Protein AF-A0A965CHT9-F1 (afdb_monomer_lite)

Secondary structure (DSSP, 8-state):
----EEEEEETTEEEEEE--STT--SHHHHHHHHS-EEES-HHHH-SS-SEEEE-PPPS-S-TTS---HHHHHHHHHHHHHHS----SEEEESS--HHHHHHHHT-TT--EEEEE-TT----GGGGG-TT--EEEEEEE-S----GGGGG-TT--EEEEEESS---GGGGTT-TT-SEEEEEE---TT--------S--TTTTT-TT-

Foldseek 3Di:
DDFQWDWDDDPNDTDTDRPDDDPDPDPVLVVVQADEWEDQACVRTPPQHQHYEDDQDDPDPDPPPRDDPVNSQVRLLVDLQPDAGNHQAYAYAAYACSNLLSVLSHLNHQEYHHAQCHYAEPLSNLPSQRHQYYAYAANEDAHQPQSVLNRLRHAYYHYEYCDDYDCPNVLSNLNYLYYHYHYDPDPPDDDDPDPDPDCVSCVSNPND

Sequence (208 aa):
MVGSKMYTELEGSYYQIDILGAGFIPQIRRLLKNSVRRVVEFEKDYLGQSKVELRQAHIGAKSSQVKTKAEAIANWTKWLENNPSKITDLDVAVADQNLIEAISKQPQIERLTIEARKISDLSPLRNMPNLSYLQLEEVGVDLDFSPLAKMKNLKVLHVHSRKTLRFETMSGLKQLDGLWIGSGIDPGFVGHTIKVENLNFLLPLKQL

Structure (mmCIF, N/CA/C/O backbone):
data_AF-A0A965CHT9-F1
#
_entry.id   AF-A0A965CHT9-F1
#
loop_
_atom_site.group_PDB
_atom_site.id
_atom_site.type_symbol
_atom_site.label_atom_id
_atom_site.label_alt_id
_atom_site.label_comp_id
_atom_site.label_asym_id
_atom_site.label_entity_id
_atom_site.label_seq_id
_atom_site.pdbx_PDB_ins_code
_atom_site.Cartn_x
_atom_site.Cartn_y
_atom_site.Cartn_z
_atom_site.occupancy
_atom_site.B_iso_or_equiv
_atom_site.auth_seq_id
_atom_site.auth_comp_id
_atom_site.auth_asym_id
_atom_site.auth_atom_id
_atom_site.pdbx_PDB_model_num
ATOM 1 N N . MET A 1 1 ? -21.938 19.483 28.137 1.00 33.97 1 MET A N 1
ATOM 2 C CA . MET A 1 1 ? -22.013 18.427 27.104 1.00 33.97 1 MET A CA 1
ATOM 3 C C . MET A 1 1 ? -21.289 18.935 25.873 1.00 33.97 1 MET A C 1
ATOM 5 O O . MET A 1 1 ? -21.758 19.879 25.256 1.00 33.97 1 MET A O 1
ATOM 9 N N . VAL A 1 2 ? -20.103 18.402 25.587 1.00 33.44 2 VAL A N 1
ATOM 10 C CA . VAL A 1 2 ? -19.319 18.805 24.413 1.00 33.44 2 VAL A CA 1
ATOM 11 C C . VAL A 1 2 ? -19.840 17.991 23.232 1.00 33.44 2 VAL A C 1
ATOM 13 O O . VAL A 1 2 ? -19.590 16.793 23.153 1.00 33.44 2 VAL A O 1
ATOM 16 N N . GLY A 1 3 ? -20.644 18.620 22.373 1.00 35.44 3 GLY A N 1
ATOM 17 C CA . GLY A 1 3 ? -21.135 17.999 21.145 1.00 35.44 3 GLY A CA 1
ATOM 18 C C . GLY A 1 3 ? -19.971 17.719 20.196 1.00 35.44 3 GLY A C 1
ATOM 19 O O . GLY A 1 3 ? -19.198 18.621 19.869 1.00 35.44 3 GLY A O 1
ATOM 20 N N . SER A 1 4 ? -19.816 16.464 19.785 1.00 34.12 4 SER A N 1
ATOM 21 C CA . SER A 1 4 ? -18.838 16.067 18.775 1.00 34.12 4 SER A CA 1
ATOM 22 C C . SER A 1 4 ? -19.267 16.640 17.422 1.00 34.12 4 SER A C 1
ATOM 24 O O . SER A 1 4 ? -20.324 16.284 16.906 1.00 34.12 4 SER A O 1
ATOM 26 N N . LYS A 1 5 ? -18.462 17.540 16.853 1.00 39.00 5 LYS A N 1
ATOM 27 C CA . LYS A 1 5 ? -18.685 18.090 15.509 1.00 39.00 5 LYS A CA 1
ATOM 28 C C . LYS A 1 5 ? -18.218 17.077 14.464 1.00 39.00 5 LYS A C 1
ATOM 30 O O . LYS A 1 5 ? -17.114 16.551 14.589 1.00 39.00 5 LYS A O 1
ATOM 35 N N . MET A 1 6 ? -19.029 16.818 13.439 1.00 42.16 6 MET A N 1
ATOM 36 C CA . MET A 1 6 ? -18.621 16.016 12.283 1.00 42.16 6 MET A CA 1
ATOM 37 C C . MET A 1 6 ? -18.792 16.799 10.986 1.00 42.16 6 MET A C 1
ATOM 39 O O . MET A 1 6 ? -19.753 17.549 10.817 1.00 42.16 6 MET A O 1
ATOM 43 N N . TYR A 1 7 ? -17.852 16.576 10.070 1.00 39.84 7 TYR A N 1
ATOM 44 C CA . TYR A 1 7 ? -17.875 17.103 8.713 1.00 39.84 7 TYR A CA 1
ATOM 45 C C . TYR A 1 7 ? -18.076 15.939 7.741 1.00 39.84 7 TYR A C 1
ATOM 47 O O . TYR A 1 7 ? -17.437 14.893 7.884 1.00 39.84 7 TYR A O 1
ATOM 55 N N . THR A 1 8 ? -18.966 16.108 6.767 1.00 41.00 8 THR A N 1
ATOM 56 C CA . THR A 1 8 ? -19.150 15.169 5.651 1.00 41.00 8 THR A CA 1
ATOM 57 C C . THR A 1 8 ? -18.976 15.913 4.332 1.00 41.00 8 THR A C 1
ATOM 59 O O . THR A 1 8 ? -19.331 17.088 4.241 1.00 41.00 8 THR A O 1
ATOM 62 N N . GLU A 1 9 ? -18.380 15.242 3.347 1.00 35.34 9 GLU A N 1
ATOM 63 C CA . GLU A 1 9 ? -18.169 15.769 2.001 1.00 35.34 9 GLU A CA 1
ATOM 64 C C . GLU A 1 9 ? -19.301 15.284 1.088 1.00 35.34 9 GLU A C 1
ATOM 66 O O . GLU A 1 9 ? -19.498 14.082 0.906 1.00 35.34 9 GLU A O 1
ATOM 71 N N . LEU A 1 10 ? -20.055 16.234 0.541 1.00 32.91 10 LEU A N 1
ATOM 72 C CA . LEU A 1 10 ? -21.060 16.037 -0.503 1.00 32.91 10 LEU A CA 1
ATOM 73 C C . LEU A 1 10 ? -20.697 17.006 -1.629 1.00 32.91 10 LEU A C 1
ATOM 75 O O . LEU A 1 10 ? -20.544 18.198 -1.378 1.00 32.91 10 LEU A O 1
ATOM 79 N N . GLU A 1 11 ? -20.489 16.489 -2.843 1.00 34.31 11 GLU A N 1
ATOM 80 C CA . GLU A 1 11 ? -20.171 17.298 -4.036 1.00 34.31 11 GLU A CA 1
ATOM 81 C C . GLU A 1 11 ? -18.979 18.264 -3.848 1.00 34.31 11 GLU A C 1
ATOM 83 O O . GLU A 1 11 ? -19.001 19.410 -4.288 1.00 34.31 11 GLU A O 1
ATOM 88 N N . GLY A 1 12 ? -17.926 17.821 -3.150 1.00 35.88 12 GLY A N 1
ATOM 89 C CA . GLY A 1 12 ? -16.728 18.638 -2.910 1.00 35.88 12 GLY A CA 1
ATOM 90 C C . GLY A 1 12 ? -16.902 19.755 -1.870 1.00 35.88 12 GLY A C 1
ATOM 91 O O . GLY A 1 12 ? -16.001 20.576 -1.701 1.00 35.88 12 GLY A O 1
ATOM 92 N N . SER A 1 13 ? -18.032 19.791 -1.153 1.00 29.81 13 SER A N 1
ATOM 93 C CA . SER A 1 13 ? -18.315 20.757 -0.083 1.00 29.81 13 SER A CA 1
ATOM 94 C C . SER A 1 13 ? -18.401 20.076 1.288 1.00 29.81 13 SER A C 1
ATOM 96 O O . SER A 1 13 ? -19.016 19.019 1.438 1.00 29.81 13 SER A O 1
ATOM 98 N N . TYR A 1 14 ? -17.787 20.692 2.307 1.00 37.50 14 TYR A N 1
ATOM 99 C CA . TYR A 1 14 ? -17.847 20.231 3.699 1.00 37.50 14 TYR A CA 1
ATOM 100 C C . TYR A 1 14 ? -19.088 20.798 4.389 1.00 37.50 14 TYR A C 1
ATOM 102 O O . TYR A 1 14 ? -19.174 22.003 4.623 1.00 37.50 14 TYR A O 1
ATOM 110 N N . TYR A 1 15 ? -20.021 19.932 4.778 1.00 34.47 15 TYR A N 1
ATOM 111 C CA . TYR A 1 15 ? -21.195 20.333 5.554 1.00 34.47 15 TYR A CA 1
ATOM 112 C C . TYR A 1 15 ? -20.960 20.096 7.049 1.00 34.47 15 TYR A C 1
ATOM 114 O O . TYR A 1 15 ? -20.563 18.999 7.458 1.00 34.47 15 TYR A O 1
ATOM 122 N N . GLN A 1 16 ? -21.212 21.124 7.869 1.00 38.31 16 GLN A N 1
ATOM 123 C CA . GLN A 1 16 ? -21.273 21.005 9.328 1.00 38.31 16 GLN A CA 1
ATOM 124 C C . GLN A 1 16 ? -22.612 20.369 9.700 1.00 38.31 16 GLN A C 1
ATOM 126 O O . GLN A 1 16 ? -23.664 20.965 9.478 1.00 38.31 16 GLN A O 1
ATOM 131 N N . ILE A 1 17 ? -22.577 19.170 10.280 1.00 43.25 17 ILE A N 1
ATOM 132 C CA . ILE A 1 17 ? -23.772 18.548 10.852 1.00 43.25 17 ILE A CA 1
ATOM 133 C C . ILE A 1 17 ? -23.615 18.560 12.369 1.00 43.25 17 ILE A C 1
ATOM 135 O O . ILE A 1 17 ? -22.816 17.807 12.931 1.00 43.25 17 ILE A O 1
ATOM 139 N N . ASP A 1 18 ? -24.388 19.418 13.033 1.00 39.28 18 ASP A N 1
ATOM 140 C CA . ASP A 1 18 ? -24.552 19.361 14.481 1.00 39.28 18 ASP A CA 1
ATOM 141 C C . ASP A 1 18 ? -25.494 18.198 14.807 1.00 39.28 18 ASP A C 1
ATOM 143 O O . ASP A 1 18 ? -26.697 18.245 14.544 1.00 39.28 18 ASP A O 1
ATOM 147 N N . ILE A 1 19 ? -24.944 17.115 15.361 1.00 47.75 19 ILE A N 1
ATOM 148 C CA . ILE A 1 19 ? -25.749 15.972 15.799 1.00 47.75 19 ILE A CA 1
ATOM 149 C C . ILE A 1 19 ? -26.404 16.341 17.132 1.00 47.75 19 ILE A C 1
ATOM 151 O O . ILE A 1 19 ? -25.902 16.033 18.213 1.00 47.75 19 ILE A O 1
ATOM 155 N N . LEU A 1 20 ? -27.547 17.017 17.051 1.00 36.94 20 LEU A N 1
ATOM 156 C CA . LEU A 1 20 ? -28.485 17.134 18.158 1.00 36.94 20 LEU A CA 1
ATOM 157 C C . LEU A 1 20 ? -29.402 15.902 18.145 1.00 36.94 20 LEU A C 1
ATOM 159 O O . LEU A 1 20 ? -30.356 15.828 17.378 1.00 36.94 20 LEU A O 1
ATOM 163 N N . GLY A 1 21 ? -29.118 14.929 19.015 1.00 38.00 21 GLY A N 1
ATOM 164 C CA . GLY A 1 21 ? -30.093 13.910 19.418 1.00 38.00 21 GLY A CA 1
ATOM 165 C C . GLY A 1 21 ? -29.905 12.500 18.842 1.00 38.00 21 GLY A C 1
ATOM 166 O O . GLY A 1 21 ? -29.500 12.284 17.702 1.00 38.00 21 GLY A O 1
ATOM 167 N N . ALA A 1 22 ? -30.236 11.513 19.675 1.00 37.09 22 ALA A N 1
ATOM 168 C CA . ALA A 1 22 ? -30.030 10.074 19.500 1.00 37.09 22 ALA A CA 1
ATOM 169 C C . ALA A 1 22 ? -30.960 9.389 18.461 1.00 37.09 22 ALA A C 1
ATOM 171 O O . ALA A 1 22 ? -31.380 8.253 18.664 1.00 37.09 22 ALA A O 1
ATOM 172 N N . GLY A 1 23 ? -31.296 10.058 17.351 1.00 44.44 23 GLY A N 1
ATOM 173 C CA . GLY A 1 23 ? -32.388 9.637 16.457 1.00 44.44 23 GLY A CA 1
ATOM 174 C C . GLY A 1 23 ? -32.016 8.974 15.123 1.00 44.44 23 GLY A C 1
ATOM 175 O O . GLY A 1 23 ? -32.869 8.330 14.525 1.00 44.44 23 GLY A O 1
ATOM 176 N N . PHE A 1 24 ? -30.775 9.071 14.634 1.00 52.09 24 PHE A N 1
ATOM 177 C CA . PHE A 1 24 ? -30.412 8.590 13.284 1.00 52.09 24 PHE A CA 1
ATOM 178 C C . PHE A 1 24 ? -29.210 7.637 13.302 1.00 52.09 24 PHE A C 1
ATOM 180 O O . PHE A 1 24 ? -28.092 8.007 12.950 1.00 52.09 24 PHE A O 1
ATOM 187 N N . ILE A 1 25 ? -29.398 6.399 13.770 1.00 60.00 25 ILE A N 1
ATOM 188 C CA . ILE A 1 25 ? -28.254 5.613 14.273 1.00 60.00 25 ILE A CA 1
ATOM 189 C C . ILE A 1 25 ? -27.747 4.482 13.342 1.00 60.00 25 ILE A C 1
ATOM 191 O O . ILE A 1 25 ? -26.530 4.327 13.257 1.00 60.00 25 ILE A O 1
ATOM 195 N N . PRO A 1 26 ? -28.551 3.711 12.583 1.00 53.94 26 PRO A N 1
ATOM 196 C CA . PRO A 1 26 ? -27.986 2.606 11.779 1.00 53.94 26 PRO A CA 1
ATOM 197 C C . PRO A 1 26 ? -27.628 2.962 10.327 1.00 53.94 26 PRO A C 1
ATOM 199 O O . PRO A 1 26 ? -26.561 2.587 9.836 1.00 53.94 26 PRO A O 1
ATOM 202 N N . GLN A 1 27 ? -28.507 3.685 9.628 1.00 49.91 27 GLN A N 1
ATOM 203 C CA . GLN A 1 27 ? -28.373 3.927 8.184 1.00 49.91 27 GLN A CA 1
ATOM 204 C C . GLN A 1 27 ? -27.243 4.917 7.874 1.00 49.91 27 GLN A C 1
ATOM 206 O O . GLN A 1 27 ? -26.422 4.642 7.003 1.00 49.91 27 GLN A O 1
ATOM 211 N N . ILE A 1 28 ? -27.119 5.996 8.658 1.00 57.75 28 ILE A N 1
ATOM 212 C CA . ILE A 1 28 ? -26.007 6.955 8.555 1.00 57.75 28 ILE A CA 1
ATOM 213 C C . ILE A 1 28 ? -24.674 6.274 8.890 1.00 57.75 28 ILE A C 1
ATOM 215 O O . ILE A 1 28 ? -23.713 6.419 8.144 1.00 57.75 28 ILE A O 1
ATOM 219 N N . ARG A 1 29 ? -24.614 5.436 9.937 1.00 53.81 29 ARG A N 1
ATOM 220 C CA . ARG A 1 29 ? -23.409 4.637 10.235 1.00 53.81 29 ARG A CA 1
ATOM 221 C C . ARG A 1 29 ? -23.030 3.704 9.085 1.00 53.81 29 ARG A C 1
ATOM 223 O O . ARG A 1 29 ? -21.846 3.505 8.839 1.00 53.81 29 ARG A O 1
ATOM 230 N N . ARG A 1 30 ? -24.011 3.123 8.385 1.00 57.28 30 ARG A N 1
ATOM 231 C CA . ARG A 1 30 ? -23.769 2.281 7.204 1.00 57.28 30 ARG A CA 1
ATOM 232 C C . ARG A 1 30 ? -23.224 3.096 6.029 1.00 57.28 30 ARG A C 1
ATOM 234 O O . ARG A 1 30 ? -22.282 2.644 5.391 1.00 57.28 30 ARG A O 1
ATOM 241 N N . LEU A 1 31 ? -23.773 4.285 5.779 1.00 56.47 31 LEU A N 1
ATOM 242 C CA . 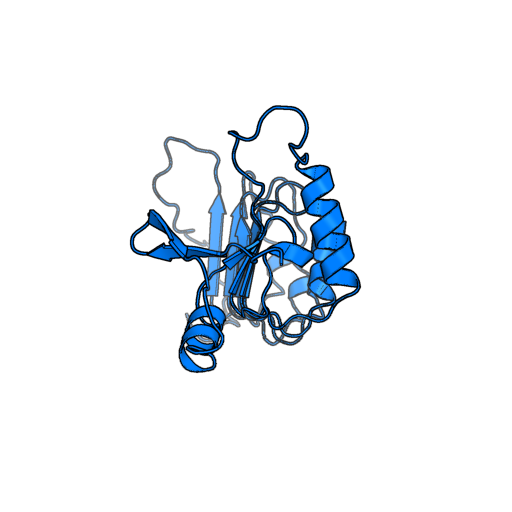LEU A 1 31 ? -23.282 5.195 4.739 1.00 56.47 31 LEU A CA 1
ATOM 243 C C . LEU A 1 31 ? -21.847 5.655 5.034 1.00 56.47 31 LEU A C 1
ATOM 245 O O . LEU A 1 31 ? -20.988 5.570 4.162 1.00 56.47 31 LEU A O 1
ATOM 249 N N . LEU A 1 32 ? -21.559 6.018 6.287 1.00 58.09 32 LEU A N 1
ATOM 250 C CA . LEU A 1 32 ? -20.220 6.421 6.727 1.00 58.09 32 LEU A CA 1
ATOM 251 C C . LEU A 1 32 ? -19.182 5.295 6.618 1.00 58.09 32 LEU A C 1
ATOM 253 O O . LEU A 1 32 ? -18.020 5.573 6.351 1.00 58.09 32 LEU A O 1
ATOM 257 N N . LYS A 1 33 ? -19.567 4.025 6.808 1.00 59.47 33 LYS A N 1
ATOM 258 C CA . LYS A 1 33 ? -18.643 2.884 6.652 1.00 59.47 33 LYS A CA 1
ATOM 259 C C . LYS A 1 33 ? -18.145 2.704 5.219 1.00 59.47 33 LYS A C 1
ATOM 261 O O . LYS A 1 33 ? -17.027 2.229 5.041 1.00 59.47 33 LYS A O 1
ATOM 266 N N . ASN A 1 34 ? -18.972 3.071 4.240 1.00 59.25 34 ASN A N 1
ATOM 267 C CA . ASN A 1 34 ? -18.686 2.888 2.819 1.00 59.25 34 ASN A CA 1
ATOM 268 C C . ASN A 1 34 ? -18.088 4.142 2.160 1.00 59.25 34 ASN A C 1
ATOM 270 O O . ASN A 1 34 ? -17.593 4.053 1.038 1.00 59.25 34 ASN A O 1
ATOM 274 N N . SER A 1 35 ? -18.131 5.299 2.831 1.00 67.69 35 SER A N 1
ATOM 275 C CA . SER A 1 35 ? -17.490 6.526 2.354 1.00 67.69 35 SER A CA 1
ATOM 276 C C . SER A 1 35 ? -15.979 6.483 2.576 1.00 67.69 35 SER A C 1
ATOM 278 O O . SER A 1 35 ? -15.526 6.065 3.644 1.00 67.69 35 SER A O 1
ATOM 280 N N . VAL A 1 36 ? -15.215 6.982 1.603 1.00 74.88 36 VAL A N 1
ATOM 281 C CA . VAL A 1 36 ? -13.789 7.278 1.787 1.00 74.88 36 VAL A CA 1
ATOM 282 C C . VAL A 1 36 ? -13.650 8.346 2.865 1.00 74.88 36 VAL A C 1
ATOM 284 O O . VAL A 1 36 ? -14.349 9.361 2.835 1.00 74.88 36 VAL A O 1
ATOM 287 N N . ARG A 1 37 ? -12.770 8.115 3.842 1.00 80.19 37 ARG A N 1
ATOM 288 C CA . ARG A 1 37 ? -12.511 9.077 4.913 1.00 80.19 37 ARG A CA 1
ATOM 289 C C . ARG A 1 37 ? -11.068 9.546 4.874 1.00 80.19 37 ARG A C 1
ATOM 291 O O . ARG A 1 37 ? -10.148 8.747 5.021 1.00 80.19 37 ARG A O 1
ATOM 298 N N . ARG A 1 38 ? -10.886 10.862 4.771 1.00 86.12 38 ARG A N 1
ATOM 299 C CA . ARG A 1 38 ? -9.600 11.498 5.048 1.00 86.12 38 ARG A CA 1
ATOM 300 C C . ARG A 1 38 ? -9.308 11.435 6.545 1.00 86.12 38 ARG A C 1
ATOM 302 O O . ARG A 1 38 ? -10.130 11.880 7.348 1.00 86.12 38 ARG A O 1
ATOM 309 N N . VAL A 1 39 ? -8.150 10.894 6.901 1.00 84.81 39 VAL A N 1
ATOM 310 C CA . VAL A 1 39 ? -7.674 10.752 8.278 1.00 84.81 39 VAL A CA 1
ATOM 311 C C . VAL A 1 39 ? -6.362 11.512 8.425 1.00 84.81 39 VAL A C 1
ATOM 313 O O . VAL A 1 39 ? -5.382 11.235 7.734 1.00 84.81 39 VAL A O 1
ATOM 316 N N . VAL A 1 40 ? -6.360 12.480 9.340 1.00 84.38 40 VAL A N 1
ATOM 317 C CA . VAL A 1 40 ? -5.162 13.192 9.794 1.00 84.38 40 VAL A CA 1
ATOM 318 C C . VAL A 1 40 ? -4.734 12.626 11.145 1.00 84.38 40 VAL A C 1
ATOM 320 O O . VAL A 1 40 ? -3.553 12.372 11.364 1.00 84.38 40 VAL A O 1
ATOM 323 N N . GLU A 1 41 ? -5.696 12.370 12.032 1.00 85.00 41 GLU A N 1
ATOM 324 C CA . GLU A 1 41 ? -5.492 11.765 13.346 1.00 85.00 41 GLU A CA 1
ATOM 325 C C . GLU A 1 41 ? -6.484 10.622 13.544 1.00 85.00 41 GLU A C 1
ATOM 327 O O . GLU A 1 41 ? -7.691 10.849 13.626 1.00 85.00 41 GLU A O 1
ATOM 332 N N . PHE A 1 42 ? -5.992 9.389 13.665 1.00 85.94 42 PHE A N 1
ATOM 333 C CA . PHE A 1 42 ? -6.859 8.213 13.772 1.00 85.94 42 PHE A CA 1
ATOM 334 C C . PHE A 1 42 ? -7.864 8.307 14.925 1.00 85.94 42 PHE A C 1
ATOM 336 O O . PHE A 1 42 ? -9.038 8.012 14.733 1.00 85.94 42 PHE A O 1
ATOM 343 N N . GLU A 1 43 ? -7.436 8.785 16.095 1.00 83.88 43 GLU A N 1
ATOM 344 C CA . GLU A 1 43 ? -8.295 8.915 17.283 1.00 83.88 43 GLU A CA 1
ATOM 345 C C . GLU A 1 43 ? -9.496 9.855 17.079 1.00 83.88 43 GLU A C 1
ATOM 347 O O . GLU A 1 43 ? -10.493 9.739 17.790 1.00 83.88 43 GLU A O 1
ATOM 352 N N . LYS A 1 44 ? -9.415 10.783 16.119 1.00 81.31 44 LYS A N 1
ATOM 353 C CA . LYS A 1 44 ? -10.469 11.768 15.833 1.00 81.31 44 LYS A CA 1
ATOM 354 C C . LYS A 1 44 ? -11.241 11.442 14.562 1.00 81.31 44 LYS A C 1
ATOM 356 O O . LYS A 1 44 ? -12.460 11.601 14.514 1.00 81.31 44 LYS A O 1
ATOM 361 N N . ASP A 1 45 ? -10.526 11.019 13.528 1.00 83.38 45 ASP A N 1
ATOM 362 C CA . ASP A 1 45 ? -11.057 10.963 12.171 1.00 83.38 45 ASP A CA 1
ATOM 363 C C . ASP A 1 45 ? -11.513 9.560 11.771 1.00 83.38 45 ASP A C 1
ATOM 365 O O . ASP A 1 45 ? -12.419 9.425 10.941 1.00 83.38 45 ASP A O 1
ATOM 369 N N . TYR A 1 46 ? -10.912 8.516 12.353 1.00 86.00 46 TYR A N 1
ATOM 370 C CA . TYR A 1 46 ? -11.220 7.135 12.007 1.00 86.00 46 TYR A CA 1
ATOM 371 C C . TYR A 1 46 ? -12.390 6.603 12.836 1.00 86.00 46 TYR A C 1
ATOM 373 O O . TYR A 1 46 ? -12.309 6.430 14.047 1.00 86.00 46 TYR A O 1
ATOM 381 N N . LEU A 1 47 ? -13.494 6.297 12.156 1.00 83.94 47 LEU A N 1
ATOM 382 C CA . LEU A 1 47 ? -14.749 5.830 12.757 1.00 83.94 47 LEU A CA 1
ATOM 383 C C . LEU A 1 47 ? -15.092 4.393 12.325 1.00 83.94 47 LEU A C 1
ATOM 385 O O . LEU A 1 47 ? -16.246 3.966 12.410 1.00 83.94 47 LEU A O 1
ATOM 389 N N . GLY A 1 48 ? -14.098 3.639 11.844 1.00 87.06 48 GLY A N 1
ATOM 390 C CA . GLY A 1 48 ? -14.269 2.255 11.398 1.00 87.06 48 GLY A CA 1
ATOM 391 C C . GLY A 1 48 ? -14.645 2.100 9.923 1.00 87.06 48 GLY A C 1
ATOM 392 O O . GLY A 1 48 ? -15.307 1.119 9.576 1.00 87.06 48 GLY A O 1
ATOM 393 N N . GLN A 1 49 ? -14.269 3.062 9.075 1.00 87.12 49 GLN A N 1
ATOM 394 C CA . GLN A 1 49 ? -14.426 2.981 7.622 1.00 87.12 49 GLN A CA 1
ATOM 395 C C . GLN A 1 49 ? -13.518 1.903 7.022 1.00 87.12 49 GLN A C 1
ATOM 397 O O . GLN A 1 49 ? -12.453 1.602 7.572 1.00 87.12 49 GLN A O 1
ATOM 402 N N . SER A 1 50 ? -13.937 1.333 5.889 1.00 91.19 50 SER A N 1
ATOM 403 C CA . SER A 1 50 ? -13.105 0.393 5.131 1.00 91.19 50 SER A CA 1
ATOM 404 C C . SER A 1 50 ? -12.172 1.073 4.134 1.00 91.19 50 SER A C 1
ATOM 406 O O . SER A 1 50 ? -11.154 0.487 3.777 1.00 91.19 50 SER A O 1
ATOM 408 N N . LYS A 1 51 ? -12.483 2.309 3.726 1.00 93.00 51 LYS A N 1
ATOM 409 C CA . LYS A 1 51 ? -11.663 3.110 2.813 1.00 93.00 51 LYS A CA 1
ATOM 410 C C . LYS A 1 51 ? -11.124 4.349 3.512 1.00 93.00 51 LYS A C 1
ATOM 412 O O . LYS A 1 51 ? -11.908 5.162 4.012 1.00 93.00 51 LYS A O 1
ATOM 417 N N . VAL A 1 52 ? -9.805 4.492 3.553 1.00 93.88 52 VAL A N 1
ATOM 418 C CA . VAL A 1 52 ? -9.133 5.575 4.276 1.00 93.88 52 VAL A CA 1
ATOM 419 C C . VAL A 1 52 ? -8.055 6.213 3.416 1.00 93.88 52 VAL A C 1
ATOM 421 O O . VAL A 1 52 ? -7.227 5.528 2.826 1.00 93.88 52 VAL A O 1
ATOM 424 N N . GLU A 1 53 ? -8.040 7.542 3.420 1.00 93.19 53 GLU A N 1
ATOM 425 C CA . GLU A 1 53 ? -6.959 8.349 2.870 1.00 93.19 53 GLU A CA 1
ATOM 426 C C . GLU A 1 53 ? -6.171 9.003 4.006 1.00 93.19 53 GLU A C 1
ATOM 428 O O . GLU A 1 53 ? -6.684 9.884 4.703 1.00 93.19 53 GLU A O 1
ATOM 433 N N . LEU A 1 54 ? -4.908 8.625 4.175 1.00 92.75 54 LEU A N 1
ATOM 434 C CA . LEU A 1 54 ? -3.983 9.324 5.060 1.00 92.75 54 LEU A CA 1
ATOM 435 C C . LEU A 1 54 ? -3.429 10.538 4.323 1.00 92.75 54 LEU A C 1
ATOM 437 O O . LEU A 1 54 ? -2.705 10.423 3.326 1.00 92.75 54 LEU A O 1
ATOM 441 N N . ARG A 1 55 ? -3.814 11.721 4.805 1.00 85.94 55 ARG A N 1
ATOM 442 C CA . ARG A 1 55 ? -3.412 13.018 4.253 1.00 85.94 55 ARG A CA 1
ATOM 443 C C . ARG A 1 55 ? -2.948 13.910 5.389 1.00 85.94 55 ARG A C 1
ATOM 445 O O . ARG A 1 55 ? -3.577 13.960 6.442 1.00 85.94 55 ARG A O 1
ATOM 452 N N . GLN A 1 56 ? -1.883 14.670 5.163 1.00 74.69 56 GLN A N 1
ATOM 453 C CA . GLN A 1 56 ? -1.554 15.772 6.061 1.00 74.69 56 GLN A CA 1
ATOM 454 C C . GLN A 1 56 ? -2.638 16.861 5.940 1.00 74.69 56 GLN A C 1
ATOM 456 O O . GLN A 1 56 ? -3.170 17.096 4.851 1.00 74.69 56 GLN A O 1
ATOM 461 N N . ALA A 1 57 ? -2.978 17.532 7.043 1.00 61.53 57 ALA A N 1
ATOM 462 C CA . ALA A 1 57 ? -3.860 18.697 6.994 1.00 61.53 57 ALA A CA 1
ATOM 463 C C . ALA A 1 57 ? -3.248 19.797 6.102 1.00 61.53 57 ALA A C 1
ATOM 465 O O . ALA A 1 57 ? -2.064 20.110 6.231 1.00 61.53 57 ALA A O 1
ATOM 466 N N . HIS A 1 58 ? -4.044 20.382 5.200 1.00 52.47 58 HIS A N 1
ATOM 467 C CA . HIS A 1 58 ? -3.609 21.511 4.372 1.00 52.47 58 HIS A CA 1
ATOM 468 C C . HIS A 1 58 ? -3.538 22.818 5.185 1.00 52.47 58 HIS A C 1
ATOM 470 O O . HIS A 1 58 ? -4.273 23.024 6.152 1.00 52.47 58 HIS A O 1
ATOM 476 N N . ILE A 1 59 ? -2.613 23.682 4.764 1.00 45.12 59 ILE A N 1
ATOM 477 C CA . ILE A 1 59 ? -2.229 24.973 5.349 1.00 45.12 59 ILE A CA 1
ATOM 478 C C . ILE A 1 59 ? -3.447 25.904 5.479 1.00 45.12 59 ILE A C 1
ATOM 480 O O . ILE A 1 59 ? -4.154 26.157 4.509 1.00 45.12 59 ILE A O 1
ATOM 484 N N . GLY A 1 60 ? -3.671 26.414 6.694 1.00 44.53 60 GLY A N 1
ATOM 485 C CA . GLY A 1 60 ? -4.789 27.300 7.053 1.00 44.53 60 GLY A CA 1
ATOM 486 C C . GLY A 1 60 ? -5.063 27.354 8.563 1.00 44.53 60 GLY A C 1
ATOM 487 O O . GLY A 1 60 ? -5.671 28.300 9.061 1.00 44.53 60 GLY A O 1
ATOM 488 N N . ALA A 1 61 ? -4.563 26.375 9.323 1.00 45.59 61 ALA A N 1
ATOM 489 C CA . ALA A 1 61 ? -4.571 26.424 10.780 1.00 45.59 61 ALA A CA 1
ATOM 490 C C . ALA A 1 61 ? -3.519 27.424 11.286 1.00 45.59 61 ALA A C 1
ATOM 492 O O . ALA A 1 61 ? -2.355 27.375 10.887 1.00 45.59 61 ALA A O 1
ATOM 493 N N . LYS A 1 62 ? -3.944 28.330 12.176 1.00 43.88 62 LYS A N 1
ATOM 494 C CA . LYS A 1 62 ? -3.075 29.271 12.897 1.00 43.88 62 LYS A CA 1
ATOM 495 C C . LYS A 1 62 ? -1.832 28.536 13.426 1.00 43.88 62 LYS A C 1
ATOM 497 O O . LYS A 1 62 ? -1.938 27.429 13.952 1.00 43.88 62 LYS A O 1
ATOM 502 N N . SER A 1 63 ? -0.674 29.167 13.264 1.00 46.41 63 SER A N 1
ATOM 503 C CA . SER A 1 63 ? 0.693 28.620 13.286 1.00 46.41 63 SER A CA 1
ATOM 504 C C . SER A 1 63 ? 1.174 27.898 14.560 1.00 46.41 63 SER A C 1
ATOM 506 O O . SER A 1 63 ? 2.353 27.578 14.653 1.00 46.41 63 SER A O 1
ATOM 508 N N . SER A 1 64 ? 0.308 27.592 15.527 1.00 49.72 64 SER A N 1
ATOM 509 C CA . SER A 1 64 ? 0.668 26.934 16.792 1.00 49.72 64 SER A CA 1
ATOM 510 C C . SER A 1 64 ? 0.191 25.480 16.935 1.00 49.72 64 SER A C 1
ATOM 512 O O . SER A 1 64 ? 0.521 24.843 17.930 1.00 49.72 64 SER A O 1
ATOM 514 N N . GLN A 1 65 ? -0.558 24.928 15.968 1.00 53.28 65 GLN A N 1
ATOM 515 C CA . GLN A 1 65 ? -1.030 23.524 15.993 1.00 53.28 65 GLN A CA 1
ATOM 516 C C . GLN A 1 65 ? -0.738 22.731 14.705 1.00 53.28 65 GLN A C 1
ATOM 518 O O . GLN A 1 65 ? -1.293 21.650 14.501 1.00 53.28 65 GLN A O 1
ATOM 523 N N . VAL A 1 66 ? 0.113 23.244 13.809 1.00 55.88 66 VAL A N 1
ATOM 524 C CA . VAL A 1 66 ? 0.451 22.548 12.558 1.00 55.88 66 VAL A CA 1
ATOM 525 C C . VAL A 1 66 ? 1.335 21.341 12.871 1.00 55.88 66 VAL A C 1
ATOM 527 O O . VAL A 1 66 ? 2.516 21.501 13.161 1.00 55.88 66 VAL A O 1
ATOM 530 N N . LYS A 1 67 ? 0.775 20.132 12.773 1.00 66.44 67 LYS A N 1
ATOM 531 C CA . LYS A 1 67 ? 1.570 18.900 12.801 1.00 66.44 67 LYS A CA 1
ATOM 532 C C . LYS A 1 67 ? 2.433 18.815 11.546 1.00 66.44 67 LYS A C 1
ATOM 534 O O . LYS A 1 67 ? 1.940 18.910 10.416 1.00 66.44 67 LYS A O 1
ATOM 539 N N . THR A 1 68 ? 3.729 18.622 11.743 1.00 80.94 68 THR A N 1
ATOM 540 C CA . THR A 1 68 ? 4.688 18.365 10.670 1.00 80.94 68 THR A CA 1
ATOM 541 C C . THR A 1 68 ? 4.361 17.055 9.947 1.00 80.94 68 THR A C 1
ATOM 543 O O . THR A 1 68 ? 3.671 16.176 10.469 1.00 80.94 68 THR A O 1
ATOM 546 N N . LYS A 1 69 ? 4.904 16.890 8.735 1.00 81.75 69 LYS A N 1
ATOM 547 C CA . LYS A 1 69 ? 4.770 15.653 7.947 1.00 81.75 69 LYS A CA 1
ATOM 548 C C . LYS 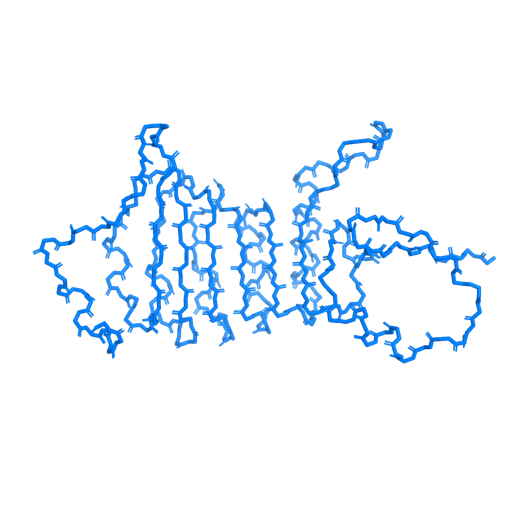A 1 69 ? 5.268 14.437 8.738 1.00 81.75 69 LYS A C 1
ATOM 550 O O . LYS A 1 69 ? 4.647 13.383 8.708 1.00 81.75 69 LYS A O 1
ATOM 555 N N . ALA A 1 70 ? 6.371 14.613 9.465 1.00 85.81 70 ALA A N 1
ATOM 556 C CA . ALA A 1 70 ? 6.983 13.573 10.284 1.00 85.81 70 ALA A CA 1
ATOM 557 C C . ALA A 1 70 ? 6.111 13.190 11.488 1.00 85.81 70 ALA A C 1
ATOM 559 O O . ALA A 1 70 ? 5.951 12.009 11.767 1.00 85.81 70 ALA A O 1
ATOM 560 N N . GLU A 1 71 ? 5.501 14.163 12.169 1.00 86.69 71 GLU A N 1
ATOM 561 C CA . GLU A 1 71 ? 4.590 13.889 13.290 1.00 86.69 71 GLU A CA 1
ATOM 562 C C . GLU A 1 71 ? 3.316 13.174 12.839 1.00 86.69 71 GLU A C 1
ATOM 564 O O . GLU A 1 71 ? 2.838 12.282 13.539 1.00 86.69 71 GLU A O 1
ATOM 569 N N . ALA A 1 72 ? 2.775 13.541 11.672 1.00 87.56 72 ALA A N 1
ATOM 570 C CA . ALA A 1 72 ? 1.628 12.849 11.090 1.00 87.56 72 ALA A CA 1
ATOM 571 C C . ALA A 1 72 ? 1.966 11.378 10.808 1.00 87.56 72 ALA A C 1
ATOM 573 O O . ALA A 1 72 ? 1.263 10.490 11.285 1.00 87.56 72 ALA A O 1
ATOM 574 N N . ILE A 1 73 ? 3.092 11.121 10.133 1.00 91.06 73 ILE A N 1
ATOM 575 C CA . ILE A 1 73 ? 3.572 9.760 9.864 1.00 91.06 73 ILE A CA 1
ATOM 576 C C . ILE A 1 73 ? 3.795 8.995 11.169 1.00 91.06 73 ILE A C 1
ATOM 578 O O . ILE A 1 73 ? 3.256 7.908 11.322 1.00 91.06 73 ILE A O 1
ATOM 582 N N . ALA A 1 74 ? 4.503 9.569 12.145 1.00 92.12 74 ALA A N 1
ATOM 583 C CA . ALA A 1 74 ? 4.751 8.918 13.430 1.00 92.12 74 ALA A CA 1
ATOM 584 C C . ALA A 1 74 ? 3.449 8.554 14.168 1.00 92.12 74 ALA A C 1
ATOM 586 O O . ALA A 1 74 ? 3.356 7.486 14.775 1.00 92.12 74 ALA A O 1
ATOM 587 N N . ASN A 1 75 ? 2.428 9.415 14.098 1.00 91.75 75 ASN A N 1
ATOM 588 C CA . ASN A 1 75 ? 1.108 9.128 14.656 1.00 91.75 75 ASN A CA 1
ATOM 589 C C . ASN A 1 75 ? 0.415 7.971 13.922 1.00 91.75 75 ASN A C 1
ATOM 591 O O . ASN A 1 75 ? -0.078 7.054 14.578 1.00 91.75 75 ASN A O 1
ATOM 595 N N . TRP A 1 76 ? 0.408 7.993 12.586 1.00 95.31 76 TRP A N 1
ATOM 596 C CA . TRP A 1 76 ? -0.182 6.931 11.769 1.00 95.31 76 TRP A CA 1
ATOM 597 C C . TRP A 1 76 ? 0.508 5.591 11.992 1.00 95.31 76 TRP A C 1
ATOM 599 O O . TRP A 1 76 ? -0.175 4.598 12.233 1.00 95.31 76 TRP A O 1
ATOM 609 N N . THR A 1 77 ? 1.842 5.585 11.990 1.00 96.44 77 THR A N 1
ATOM 610 C CA . THR A 1 77 ? 2.677 4.421 12.283 1.00 96.44 77 THR A CA 1
ATOM 611 C C . THR A 1 77 ? 2.289 3.848 13.636 1.00 96.44 77 THR A C 1
ATOM 613 O O . THR A 1 77 ? 1.789 2.729 13.705 1.00 96.44 77 THR A O 1
ATOM 616 N N . LYS A 1 78 ? 2.390 4.644 14.710 1.00 96.50 78 LYS A N 1
ATOM 617 C CA . LYS A 1 78 ? 2.077 4.178 16.066 1.00 96.50 78 LYS A CA 1
ATOM 618 C C . LYS A 1 78 ? 0.656 3.624 16.175 1.00 96.50 78 LYS A C 1
ATOM 620 O O . LYS A 1 78 ? 0.436 2.642 16.883 1.00 96.50 78 LYS A O 1
ATOM 625 N N . TRP A 1 79 ? -0.319 4.253 15.522 1.00 96.50 79 TRP A N 1
ATOM 626 C CA . TRP A 1 79 ? -1.698 3.790 15.593 1.00 96.50 79 TRP A CA 1
ATOM 627 C C . TRP A 1 79 ? -1.884 2.460 14.854 1.00 96.50 79 TRP A C 1
ATOM 629 O O . TRP A 1 79 ? -2.382 1.511 15.459 1.00 96.50 79 TRP A O 1
ATOM 639 N N . LEU A 1 80 ? -1.435 2.360 13.598 1.00 97.06 80 LEU A N 1
ATOM 640 C CA . LEU A 1 80 ? -1.570 1.151 12.775 1.00 97.06 80 LEU A CA 1
ATOM 641 C C . LEU A 1 80 ? -0.779 -0.039 13.331 1.00 97.06 80 LEU A C 1
ATOM 643 O O . LEU A 1 80 ? -1.184 -1.180 13.137 1.00 97.06 80 LEU A O 1
ATOM 647 N N . GLU A 1 81 ? 0.313 0.191 14.057 1.00 95.81 81 GLU A N 1
ATOM 648 C CA . GLU A 1 81 ? 1.045 -0.897 14.714 1.00 95.81 81 GLU A CA 1
ATOM 649 C C . GLU A 1 81 ? 0.278 -1.546 15.864 1.00 95.81 81 GLU A C 1
ATOM 651 O O . GLU A 1 81 ? 0.446 -2.737 16.113 1.00 95.81 81 GLU A O 1
ATOM 656 N N . ASN A 1 82 ? -0.523 -0.759 16.585 1.00 95.19 82 ASN A N 1
ATOM 657 C CA . ASN A 1 82 ? -1.083 -1.162 17.875 1.00 95.19 82 ASN A CA 1
ATOM 658 C C . ASN A 1 82 ? -2.599 -1.379 17.844 1.00 95.19 82 ASN A C 1
ATOM 660 O O . ASN A 1 82 ? -3.158 -1.889 18.813 1.00 95.19 82 ASN A O 1
ATOM 664 N N . ASN A 1 83 ? -3.277 -0.983 16.764 1.00 95.25 83 ASN A N 1
ATOM 665 C CA . ASN A 1 83 ? -4.732 -1.002 16.694 1.00 95.25 83 ASN A CA 1
ATOM 666 C C . ASN A 1 83 ? -5.205 -1.769 15.454 1.00 95.25 83 ASN A C 1
ATOM 668 O O . ASN A 1 83 ? -4.830 -1.409 14.335 1.00 95.25 83 ASN A O 1
ATOM 672 N N . PRO A 1 84 ? -6.061 -2.797 15.604 1.00 91.62 84 PRO A N 1
ATOM 673 C CA . PRO A 1 84 ? -6.705 -3.413 14.456 1.00 91.62 84 PRO A CA 1
ATOM 674 C C . PRO A 1 84 ? -7.675 -2.418 13.812 1.00 91.62 84 PRO A C 1
ATOM 676 O O . PRO A 1 84 ? -8.375 -1.668 14.497 1.00 91.62 84 PRO A O 1
ATOM 679 N N . SER A 1 85 ? -7.759 -2.443 12.487 1.00 94.12 85 SER A N 1
ATOM 680 C CA . SER A 1 85 ? -8.691 -1.607 11.736 1.00 94.12 85 SER A CA 1
ATOM 681 C C . SER A 1 85 ? -9.609 -2.442 10.844 1.00 94.12 85 SER A C 1
ATOM 683 O O . SER A 1 85 ? -9.451 -3.652 10.692 1.00 94.12 85 SER A O 1
ATOM 685 N N . LYS A 1 86 ? -10.616 -1.789 10.264 1.00 94.12 86 LYS A N 1
ATOM 686 C CA . LYS A 1 86 ? -11.485 -2.360 9.221 1.00 94.12 86 LYS A CA 1
ATOM 687 C C . LYS A 1 86 ? -11.063 -1.922 7.822 1.00 94.12 86 LYS A C 1
ATOM 689 O O . LYS A 1 86 ? -11.825 -2.115 6.881 1.00 94.12 86 LYS A O 1
ATOM 694 N N . ILE A 1 87 ? -9.900 -1.282 7.7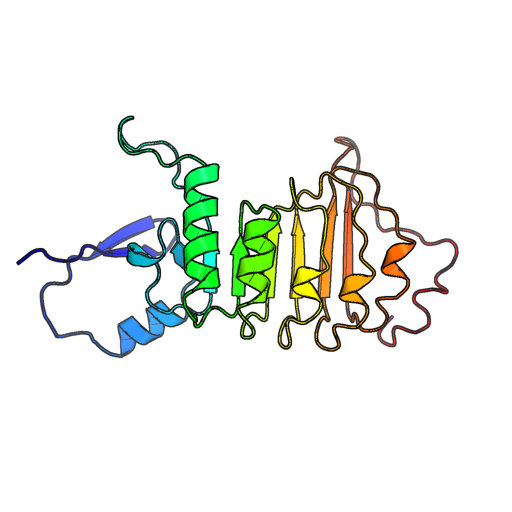09 1.00 96.19 87 ILE A N 1
ATOM 695 C CA . ILE A 1 87 ? -9.425 -0.668 6.475 1.00 96.19 87 ILE A CA 1
ATOM 696 C C . ILE A 1 87 ? -9.015 -1.776 5.515 1.00 96.19 87 ILE A C 1
ATOM 698 O O . ILE A 1 87 ? -8.073 -2.508 5.803 1.00 96.19 87 ILE A O 1
ATOM 702 N N . THR A 1 88 ? -9.723 -1.880 4.398 1.00 97.12 88 THR A N 1
ATOM 703 C CA . THR A 1 88 ? -9.393 -2.774 3.286 1.00 97.12 88 THR A CA 1
ATOM 704 C C . THR A 1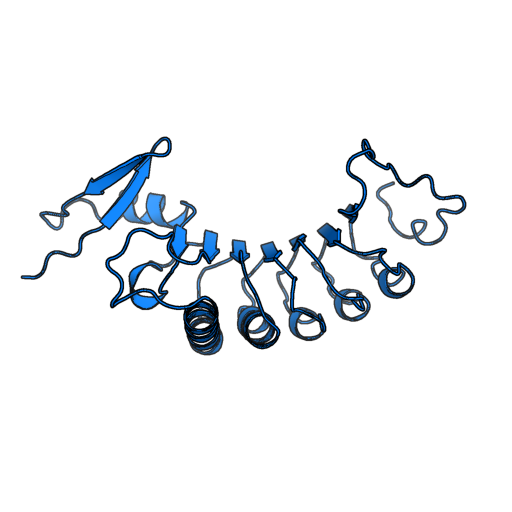 88 ? -8.779 -2.007 2.114 1.00 97.12 88 THR A C 1
ATOM 706 O O . THR A 1 88 ? -8.025 -2.588 1.342 1.00 97.12 88 THR A O 1
ATOM 709 N N . ASP A 1 89 ? -9.049 -0.703 2.002 1.00 96.88 89 ASP A N 1
ATOM 710 C CA . ASP A 1 89 ? -8.533 0.187 0.959 1.00 96.88 89 ASP A CA 1
ATOM 711 C C . ASP A 1 89 ? -7.840 1.384 1.620 1.00 96.88 89 ASP A C 1
ATOM 713 O O . ASP A 1 89 ? -8.490 2.215 2.266 1.00 96.88 89 ASP A O 1
ATOM 717 N N . LEU A 1 90 ? -6.512 1.419 1.534 1.00 97.56 90 LEU A N 1
ATOM 718 C CA . LEU A 1 90 ? -5.679 2.419 2.187 1.00 97.56 90 LEU A CA 1
ATOM 719 C C . LEU A 1 90 ? -4.874 3.191 1.147 1.00 97.56 90 LEU A C 1
ATOM 721 O O . LEU A 1 90 ? -4.027 2.630 0.457 1.00 97.56 90 LEU A O 1
ATOM 725 N N . ASP A 1 91 ? -5.084 4.498 1.107 1.00 95.88 91 ASP A N 1
ATOM 726 C CA . ASP A 1 91 ? -4.285 5.420 0.313 1.00 95.88 91 ASP A CA 1
ATOM 727 C C . ASP A 1 91 ? -3.475 6.324 1.246 1.00 95.88 91 ASP A C 1
ATOM 729 O O . ASP A 1 91 ? -4.015 7.007 2.118 1.00 95.88 91 ASP A O 1
ATOM 733 N N . VAL A 1 92 ? -2.159 6.326 1.070 1.00 94.12 92 VAL A N 1
ATOM 734 C CA . VAL A 1 92 ? -1.208 7.055 1.896 1.00 94.12 92 VAL A CA 1
ATOM 735 C C . VAL A 1 92 ? -0.431 8.033 1.026 1.00 94.12 92 VAL A C 1
ATOM 737 O O . VAL A 1 92 ? 0.476 7.655 0.285 1.00 94.12 92 VAL A O 1
ATOM 740 N N . ALA A 1 93 ? -0.730 9.324 1.182 1.00 87.31 93 ALA A N 1
ATOM 741 C CA . ALA A 1 93 ? -0.064 10.368 0.402 1.00 87.31 93 ALA A CA 1
ATOM 742 C C . ALA A 1 93 ? 1.413 10.527 0.772 1.00 87.31 93 ALA A C 1
ATOM 744 O O . ALA A 1 93 ? 2.153 11.193 0.062 1.00 87.31 93 ALA A O 1
ATOM 745 N N . VAL A 1 94 ? 1.842 10.007 1.925 1.00 88.06 94 VAL A N 1
ATOM 746 C CA . VAL A 1 94 ? 3.236 10.065 2.357 1.00 88.06 94 VAL A CA 1
ATOM 747 C C . VAL A 1 94 ? 3.541 8.894 3.272 1.00 88.06 94 VAL A C 1
ATOM 749 O O . VAL A 1 94 ? 2.982 8.815 4.365 1.00 88.06 94 VAL A O 1
ATOM 752 N N . ALA A 1 95 ? 4.500 8.061 2.880 1.00 91.75 95 ALA A N 1
ATOM 753 C CA . ALA A 1 95 ? 5.010 7.003 3.737 1.00 91.75 95 ALA A CA 1
ATOM 754 C C . ALA A 1 95 ? 6.535 7.022 3.866 1.00 91.75 95 ALA A C 1
ATOM 756 O O . ALA A 1 95 ? 7.265 7.529 3.008 1.00 91.75 95 ALA A O 1
ATOM 757 N N . ASP A 1 96 ? 6.994 6.447 4.971 1.00 94.00 96 ASP A N 1
ATOM 758 C CA . ASP A 1 96 ? 8.372 6.047 5.202 1.00 94.00 96 ASP A CA 1
ATOM 759 C C . ASP A 1 96 ? 8.438 4.543 5.510 1.00 94.00 96 ASP A C 1
ATOM 761 O O . ASP A 1 96 ? 7.420 3.841 5.493 1.00 94.00 96 ASP A O 1
ATOM 765 N N . GLN A 1 97 ? 9.650 4.049 5.771 1.00 95.44 97 GLN A N 1
ATOM 766 C CA . GLN A 1 97 ? 9.889 2.632 6.035 1.00 95.44 97 GLN A CA 1
ATOM 767 C C . GLN A 1 97 ? 9.145 2.128 7.288 1.00 95.44 97 GLN A C 1
ATOM 769 O O . GLN A 1 97 ? 8.621 1.018 7.299 1.00 95.44 97 GLN A O 1
ATOM 774 N N . ASN A 1 98 ? 9.014 2.962 8.321 1.00 96.31 98 ASN A N 1
ATOM 775 C CA . ASN A 1 98 ? 8.314 2.568 9.543 1.00 96.31 98 ASN A CA 1
ATOM 776 C C . ASN A 1 98 ? 6.803 2.460 9.304 1.00 96.31 98 ASN A C 1
ATOM 778 O O . ASN A 1 98 ? 6.143 1.562 9.824 1.00 96.31 98 ASN A O 1
ATOM 782 N N . LEU A 1 99 ? 6.232 3.360 8.498 1.00 96.62 99 LEU A N 1
ATOM 783 C CA . LEU A 1 99 ? 4.808 3.316 8.187 1.00 96.62 99 LEU A CA 1
ATOM 784 C C . LEU A 1 99 ? 4.444 2.090 7.343 1.00 96.62 99 LEU A C 1
ATOM 786 O O . LEU A 1 99 ? 3.416 1.470 7.605 1.00 96.62 99 LEU A O 1
ATOM 790 N N . ILE A 1 100 ? 5.269 1.695 6.368 1.00 96.50 100 ILE A N 1
ATOM 791 C CA . ILE A 1 100 ? 5.009 0.470 5.591 1.00 96.50 100 ILE A CA 1
ATOM 792 C C . ILE A 1 100 ? 5.123 -0.793 6.464 1.00 96.50 100 ILE A C 1
ATOM 794 O O . ILE A 1 100 ? 4.318 -1.714 6.314 1.00 96.50 100 ILE A O 1
ATOM 798 N N . GLU A 1 101 ? 6.039 -0.817 7.438 1.00 97.12 101 GLU A N 1
ATOM 799 C CA . GLU A 1 101 ? 6.099 -1.876 8.454 1.00 97.12 101 GLU A CA 1
ATOM 800 C C . GLU A 1 101 ? 4.825 -1.924 9.305 1.00 97.12 101 GLU A C 1
ATOM 802 O O . GLU A 1 101 ? 4.253 -2.998 9.498 1.00 97.12 101 GLU A O 1
ATOM 807 N N . ALA A 1 102 ? 4.318 -0.774 9.750 1.00 97.69 102 ALA A N 1
ATOM 808 C CA . ALA A 1 102 ? 3.055 -0.688 10.479 1.00 97.69 102 ALA A CA 1
ATOM 809 C C . ALA A 1 102 ? 1.856 -1.164 9.645 1.00 97.69 102 ALA A C 1
ATOM 811 O O . ALA A 1 102 ? 1.030 -1.939 10.126 1.00 97.69 102 ALA A O 1
ATOM 812 N N . ILE A 1 103 ? 1.780 -0.747 8.379 1.00 97.62 103 ILE A N 1
ATOM 813 C CA . ILE A 1 103 ? 0.739 -1.167 7.431 1.00 97.62 103 ILE A CA 1
ATOM 814 C C . ILE A 1 103 ? 0.778 -2.683 7.219 1.00 97.62 103 ILE A C 1
ATOM 816 O O . ILE A 1 103 ? -0.272 -3.319 7.173 1.00 97.62 103 ILE A O 1
ATOM 820 N N . SER A 1 104 ? 1.964 -3.297 7.164 1.00 96.31 104 SER A N 1
ATOM 821 C CA . SER A 1 104 ? 2.085 -4.751 6.985 1.00 96.31 104 SER A CA 1
ATOM 822 C C . SER A 1 104 ? 1.461 -5.576 8.120 1.00 96.31 104 SER A C 1
ATOM 824 O O . SER A 1 104 ? 1.093 -6.733 7.914 1.00 96.31 104 SER A O 1
ATOM 826 N N . LYS A 1 105 ? 1.274 -4.972 9.305 1.00 96.50 105 LYS A N 1
ATOM 827 C CA . LYS A 1 105 ? 0.604 -5.580 10.468 1.00 96.50 105 LYS A CA 1
ATOM 828 C C . LYS A 1 105 ? -0.930 -5.533 10.373 1.00 96.50 105 LYS A C 1
ATOM 830 O O . LYS A 1 105 ? -1.604 -6.005 11.283 1.00 96.50 105 LYS A O 1
ATOM 835 N N . GLN A 1 106 ? -1.489 -4.989 9.289 1.00 97.50 106 GLN A N 1
ATOM 836 C CA . GLN A 1 106 ? -2.928 -4.881 9.030 1.00 97.50 106 GLN A CA 1
ATOM 837 C C . GLN A 1 106 ? -3.349 -5.904 7.955 1.00 97.50 106 GLN A C 1
ATOM 839 O O . GLN A 1 106 ? -3.451 -5.566 6.772 1.00 97.50 106 GLN A O 1
ATOM 844 N N . PRO A 1 107 ? -3.582 -7.181 8.323 1.00 96.44 107 PRO A N 1
ATOM 845 C CA . PRO A 1 107 ? -3.739 -8.275 7.363 1.00 96.44 107 PRO A CA 1
ATOM 846 C C . PRO A 1 107 ? -5.000 -8.175 6.499 1.00 96.44 107 PRO A C 1
ATOM 848 O O . PRO A 1 107 ? -5.088 -8.849 5.476 1.00 96.44 107 PRO A O 1
ATOM 851 N N . GLN A 1 108 ? -5.984 -7.371 6.904 1.00 97.50 108 GLN A N 1
ATOM 852 C CA . GLN A 1 108 ? -7.236 -7.159 6.179 1.00 97.50 108 GLN A CA 1
ATOM 853 C C . GLN A 1 108 ? -7.119 -6.178 5.000 1.00 97.50 108 GLN A C 1
ATOM 855 O O . GLN A 1 108 ? -8.085 -6.028 4.262 1.00 97.50 108 GLN A O 1
ATOM 860 N N . ILE A 1 109 ? -5.979 -5.500 4.818 1.00 98.38 109 ILE A N 1
ATOM 861 C CA . ILE A 1 109 ? -5.786 -4.584 3.686 1.00 98.38 109 ILE A CA 1
ATOM 862 C C . ILE A 1 109 ? -5.732 -5.378 2.374 1.00 98.38 109 ILE A C 1
ATOM 864 O O . ILE A 1 109 ? -4.937 -6.305 2.221 1.00 98.38 109 ILE A O 1
ATOM 868 N N . GLU A 1 110 ? -6.567 -4.970 1.422 1.00 98.44 110 GLU A N 1
ATOM 869 C CA . GLU A 1 110 ? -6.717 -5.558 0.089 1.00 98.44 110 GLU A CA 1
ATOM 870 C C . GLU A 1 110 ? -6.145 -4.656 -1.006 1.00 98.44 110 GLU A C 1
ATOM 872 O O . GLU A 1 110 ? -5.634 -5.150 -2.015 1.00 98.44 110 GLU A O 1
ATOM 877 N N . ARG A 1 111 ? -6.228 -3.336 -0.813 1.00 98.25 111 ARG A N 1
ATOM 878 C CA . ARG A 1 111 ? -5.762 -2.315 -1.751 1.00 98.25 111 ARG A CA 1
ATOM 879 C C . ARG A 1 111 ? -4.899 -1.303 -1.011 1.00 98.25 111 ARG A C 1
ATOM 881 O O . ARG A 1 111 ? -5.307 -0.778 0.025 1.00 98.25 111 ARG A O 1
ATOM 888 N N . LEU A 1 112 ? -3.708 -1.054 -1.541 1.00 98.44 112 LEU A N 1
ATOM 889 C CA . LEU A 1 112 ? -2.734 -0.152 -0.944 1.00 98.44 112 LEU A CA 1
ATOM 890 C C . LEU A 1 112 ? -2.152 0.774 -2.007 1.00 98.44 112 LEU A C 1
ATOM 892 O O . LEU A 1 112 ? -1.510 0.310 -2.948 1.00 98.44 112 LEU A O 1
ATOM 896 N N . THR A 1 113 ? -2.343 2.075 -1.821 1.00 97.00 113 THR A N 1
ATOM 897 C CA . THR A 1 113 ? -1.704 3.125 -2.618 1.00 97.00 113 THR A CA 1
ATOM 898 C C . THR A 1 113 ? -0.752 3.900 -1.722 1.00 97.00 113 THR A C 1
ATOM 900 O O . THR A 1 113 ? -1.146 4.356 -0.651 1.00 97.00 113 THR A O 1
ATOM 903 N N . ILE A 1 114 ? 0.509 4.036 -2.129 1.00 94.62 114 ILE A N 1
ATOM 904 C CA . ILE A 1 114 ? 1.533 4.725 -1.343 1.00 94.62 114 ILE A CA 1
ATOM 905 C C . ILE A 1 114 ? 2.352 5.657 -2.229 1.00 94.62 114 ILE A C 1
ATOM 907 O O . ILE A 1 114 ? 2.934 5.228 -3.221 1.00 94.62 114 ILE A O 1
ATOM 911 N N . GLU A 1 115 ? 2.505 6.906 -1.797 1.00 91.56 115 GLU A N 1
ATOM 912 C CA . GLU A 1 115 ? 3.569 7.781 -2.290 1.00 91.56 115 GLU A CA 1
ATOM 913 C C . GLU A 1 115 ? 4.928 7.353 -1.694 1.00 91.56 115 GLU A C 1
ATOM 915 O O . GLU A 1 115 ? 5.282 7.665 -0.551 1.00 91.56 115 GLU A O 1
ATOM 920 N N . ALA A 1 116 ? 5.707 6.609 -2.474 1.00 86.38 116 ALA A N 1
ATOM 921 C CA . ALA A 1 116 ? 6.898 5.872 -2.064 1.00 86.38 116 ALA A CA 1
ATOM 922 C C . ALA A 1 116 ? 8.204 6.662 -2.261 1.00 86.38 116 ALA A C 1
ATOM 924 O O . ALA A 1 116 ? 9.234 6.128 -2.677 1.00 86.38 116 ALA A O 1
ATOM 925 N N . ARG A 1 117 ? 8.199 7.957 -1.913 1.00 88.12 117 ARG A N 1
ATOM 926 C CA . ARG A 1 117 ? 9.381 8.828 -2.080 1.00 88.12 117 ARG A CA 1
ATOM 927 C C . ARG A 1 117 ? 10.584 8.401 -1.231 1.00 88.12 117 ARG A C 1
ATOM 929 O O . ARG A 1 117 ? 11.715 8.701 -1.608 1.00 88.12 117 ARG A O 1
ATOM 936 N N . LYS A 1 118 ? 10.337 7.788 -0.067 1.00 87.12 118 LYS A N 1
ATOM 937 C CA . LYS A 1 118 ? 11.343 7.433 0.955 1.00 87.12 118 LYS A CA 1
ATOM 938 C C . LYS A 1 118 ? 11.307 5.955 1.365 1.00 87.12 118 LYS A C 1
ATOM 940 O O . LYS A 1 118 ? 11.847 5.603 2.408 1.00 87.12 118 LYS A O 1
ATOM 945 N N . ILE A 1 119 ? 10.642 5.111 0.583 1.00 92.12 119 ILE A N 1
ATOM 946 C CA . ILE A 1 119 ? 10.602 3.666 0.820 1.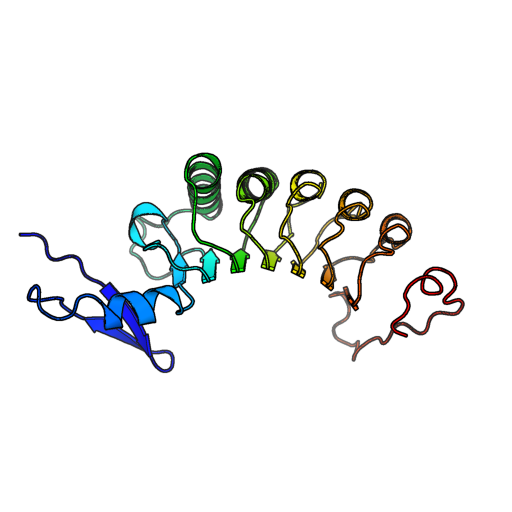00 92.12 119 ILE A CA 1
ATOM 947 C C . ILE A 1 119 ? 11.715 3.040 -0.002 1.00 92.12 119 ILE A C 1
ATOM 949 O O . ILE A 1 119 ? 11.826 3.345 -1.185 1.00 92.12 119 ILE A O 1
ATOM 953 N N . SER A 1 120 ? 12.518 2.181 0.619 1.00 92.50 120 SER A N 1
ATOM 954 C CA . SER A 1 120 ? 13.608 1.457 -0.045 1.00 92.50 120 SER A CA 1
ATOM 955 C C . SER A 1 120 ? 13.482 -0.058 0.071 1.00 92.50 120 SER A C 1
ATOM 957 O O . SER A 1 120 ? 14.151 -0.769 -0.671 1.00 92.50 120 SER A O 1
ATOM 959 N N . ASP A 1 121 ? 12.639 -0.560 0.978 1.00 95.25 121 ASP A N 1
ATOM 960 C CA . ASP A 1 121 ? 12.444 -1.992 1.187 1.00 95.25 121 ASP A CA 1
ATOM 961 C C . ASP A 1 121 ? 10.953 -2.359 1.205 1.00 95.25 121 ASP A C 1
ATOM 963 O O . ASP A 1 121 ? 10.176 -1.876 2.034 1.00 95.25 121 ASP A O 1
ATOM 967 N N . LEU A 1 122 ? 10.562 -3.245 0.285 1.00 96.25 122 LEU A N 1
ATOM 968 C CA . LEU A 1 122 ? 9.204 -3.786 0.165 1.00 96.25 122 LEU A CA 1
ATOM 969 C C . LEU A 1 122 ? 9.009 -5.092 0.951 1.00 96.25 122 LEU A C 1
ATOM 971 O O . LEU A 1 122 ? 7.894 -5.615 1.001 1.00 96.25 122 LEU A O 1
ATOM 975 N N . SER A 1 123 ? 10.057 -5.621 1.591 1.00 97.31 123 SER A N 1
ATOM 976 C CA . SER A 1 123 ? 10.004 -6.849 2.394 1.00 97.31 123 SER A CA 1
ATOM 977 C C . SER A 1 123 ? 8.895 -6.890 3.444 1.00 97.31 123 SER A C 1
ATOM 979 O O . SER A 1 123 ? 8.337 -7.979 3.621 1.00 97.31 123 SER A O 1
ATOM 981 N N . PRO A 1 124 ? 8.500 -5.777 4.099 1.00 96.94 124 PRO A N 1
ATOM 982 C CA . PRO A 1 124 ? 7.368 -5.800 5.021 1.00 96.94 124 PRO A CA 1
ATOM 983 C C . PRO A 1 124 ? 6.063 -6.283 4.370 1.00 96.94 124 PRO A C 1
ATOM 985 O O . PRO A 1 124 ? 5.298 -7.014 4.994 1.00 96.94 124 PRO A O 1
ATOM 988 N N . LEU A 1 125 ? 5.824 -5.967 3.092 1.00 97.06 125 LEU A N 1
ATOM 989 C CA . LEU A 1 125 ? 4.570 -6.303 2.407 1.00 97.06 125 LEU A CA 1
ATOM 990 C C . LEU A 1 125 ? 4.419 -7.798 2.088 1.00 97.06 125 LEU A C 1
ATOM 992 O O . LEU A 1 125 ? 3.298 -8.267 1.893 1.00 97.06 125 LEU A O 1
ATOM 996 N N . ARG A 1 126 ? 5.518 -8.568 2.052 1.00 94.94 126 ARG A N 1
ATOM 997 C CA . ARG A 1 126 ? 5.566 -9.936 1.487 1.00 94.94 126 ARG A CA 1
ATOM 998 C C . ARG A 1 126 ? 4.565 -10.931 2.088 1.00 94.94 126 ARG A C 1
ATOM 1000 O O . ARG A 1 126 ? 4.267 -11.948 1.468 1.00 94.94 126 ARG A O 1
ATOM 1007 N N . ASN A 1 127 ? 4.093 -10.662 3.305 1.00 86.75 127 ASN A N 1
ATOM 1008 C CA . ASN A 1 127 ? 3.208 -11.535 4.074 1.00 86.75 127 ASN A CA 1
ATOM 1009 C C . ASN A 1 127 ? 1.784 -10.981 4.225 1.00 86.75 127 ASN A C 1
ATOM 1011 O O . ASN A 1 127 ? 1.006 -11.570 4.970 1.00 86.75 127 ASN A O 1
ATOM 1015 N N . MET A 1 128 ? 1.427 -9.879 3.556 1.00 97.25 128 MET A N 1
ATOM 1016 C CA . MET A 1 128 ? 0.067 -9.338 3.612 1.00 97.25 128 MET A CA 1
ATOM 1017 C C . MET A 1 128 ? -0.896 -10.282 2.879 1.00 97.25 128 MET A C 1
ATOM 1019 O O . MET A 1 128 ? -0.865 -10.351 1.648 1.00 97.25 128 MET A O 1
ATOM 1023 N N . PRO A 1 129 ? -1.745 -11.034 3.602 1.00 96.44 129 PRO A N 1
ATOM 1024 C CA . PRO A 1 129 ? -2.422 -12.189 3.032 1.00 96.44 129 PRO A CA 1
ATOM 1025 C C . PRO A 1 129 ? -3.538 -11.787 2.075 1.00 96.44 129 PRO A C 1
ATOM 1027 O O . PRO A 1 129 ? -3.835 -12.560 1.178 1.00 96.44 129 PRO A O 1
ATOM 1030 N N . ASN A 1 130 ? -4.139 -10.606 2.230 1.00 98.06 130 ASN A N 1
ATOM 1031 C CA . ASN A 1 130 ? -5.268 -10.166 1.408 1.00 98.06 130 ASN A CA 1
ATOM 1032 C C . ASN A 1 130 ? -4.892 -9.107 0.364 1.00 98.06 130 ASN A C 1
ATOM 1034 O O . ASN A 1 130 ? -5.739 -8.749 -0.453 1.00 98.06 130 ASN A O 1
ATOM 1038 N N . LEU A 1 131 ? -3.641 -8.627 0.348 1.00 98.56 131 LEU A N 1
ATOM 1039 C CA . LEU A 1 131 ? -3.238 -7.557 -0.561 1.00 98.56 131 LEU A CA 1
ATOM 1040 C C . LEU A 1 131 ? -3.309 -8.044 -2.012 1.00 98.56 131 LEU A C 1
ATOM 1042 O O . LEU A 1 131 ? -2.558 -8.933 -2.412 1.00 98.56 131 LEU A O 1
ATOM 1046 N N . SER A 1 132 ? -4.210 -7.440 -2.784 1.00 95.69 132 SER A N 1
ATOM 1047 C CA . SER A 1 132 ? -4.494 -7.782 -4.180 1.00 95.69 132 SER A CA 1
ATOM 1048 C C . SER A 1 132 ? -4.139 -6.680 -5.170 1.00 95.69 132 SER A C 1
ATOM 1050 O O . SER A 1 132 ? -3.839 -6.967 -6.331 1.00 95.69 132 SER A O 1
ATOM 1052 N N . TYR A 1 133 ? -4.100 -5.438 -4.694 1.00 95.38 133 TYR A N 1
ATOM 1053 C CA . TYR A 1 133 ? -3.750 -4.257 -5.468 1.00 95.38 133 TYR A CA 1
ATOM 1054 C C . TYR A 1 133 ? -2.691 -3.449 -4.719 1.00 95.38 133 TYR A C 1
ATOM 1056 O O . TYR A 1 133 ? -2.926 -3.023 -3.586 1.00 95.38 133 TYR A O 1
ATOM 1064 N N . LEU A 1 134 ? -1.549 -3.215 -5.363 1.00 97.12 134 LEU A N 1
ATOM 1065 C CA . LEU A 1 134 ? -0.492 -2.343 -4.862 1.00 97.12 134 LEU A CA 1
ATOM 1066 C C . LEU A 1 134 ? -0.179 -1.264 -5.896 1.00 97.12 134 LEU A C 1
ATOM 1068 O O . LEU A 1 134 ? 0.161 -1.572 -7.037 1.00 97.12 134 LEU A O 1
ATOM 1072 N N . GLN A 1 135 ? -0.236 -0.008 -5.473 1.00 94.94 135 GLN A N 1
ATOM 1073 C CA . GLN A 1 135 ? 0.182 1.139 -6.263 1.00 94.94 135 GLN A CA 1
ATOM 1074 C C . GLN A 1 135 ? 1.270 1.912 -5.523 1.00 94.94 135 GLN A C 1
ATOM 1076 O O . GLN A 1 135 ? 1.076 2.368 -4.396 1.00 94.94 135 GLN A O 1
ATOM 1081 N N . LEU A 1 136 ? 2.426 2.037 -6.167 1.00 93.56 136 LEU A N 1
ATOM 1082 C CA . LEU A 1 136 ? 3.572 2.792 -5.683 1.00 93.56 136 LEU A CA 1
ATOM 1083 C C . LEU A 1 136 ? 3.739 4.026 -6.560 1.00 93.56 136 LEU A C 1
ATOM 1085 O O . LEU A 1 136 ? 4.148 3.926 -7.714 1.00 93.56 136 LEU A O 1
ATOM 1089 N N . GLU A 1 137 ? 3.428 5.184 -6.000 1.00 90.56 137 GLU A N 1
ATOM 1090 C CA . GLU A 1 137 ? 3.595 6.473 -6.654 1.00 90.56 137 GLU A CA 1
ATOM 1091 C C . GLU A 1 137 ? 4.937 7.090 -6.288 1.00 90.56 137 GLU A C 1
ATOM 1093 O O . GLU A 1 137 ? 5.447 6.900 -5.184 1.00 90.56 137 GLU A O 1
ATOM 1098 N N . GLU A 1 138 ? 5.488 7.901 -7.188 1.00 88.69 138 GLU A N 1
ATOM 1099 C CA . GLU A 1 138 ? 6.610 8.790 -6.880 1.00 88.69 138 GLU A CA 1
ATOM 1100 C C . GLU A 1 138 ? 7.859 8.071 -6.330 1.00 88.69 138 GLU A C 1
ATOM 1102 O O . GLU A 1 138 ? 8.623 8.637 -5.534 1.00 88.69 138 GLU A O 1
ATOM 1107 N N . VAL A 1 139 ? 8.085 6.826 -6.770 1.00 87.94 139 VAL A N 1
ATOM 1108 C CA . VAL A 1 139 ? 9.231 6.004 -6.359 1.00 87.94 139 VAL A CA 1
ATOM 1109 C C . VAL A 1 139 ? 10.524 6.743 -6.705 1.00 87.94 139 VAL A C 1
ATOM 1111 O O . VAL A 1 139 ? 10.827 6.989 -7.872 1.00 87.94 139 VAL A O 1
ATOM 1114 N N . GLY A 1 140 ? 11.277 7.143 -5.676 1.00 82.25 140 GLY A N 1
ATOM 1115 C CA . GLY A 1 140 ? 12.477 7.982 -5.816 1.00 82.25 140 GLY A CA 1
ATOM 1116 C C . GLY A 1 140 ? 13.808 7.229 -5.741 1.00 82.25 140 GLY A C 1
ATOM 1117 O O . GLY A 1 140 ? 14.873 7.835 -5.908 1.00 82.25 140 GLY A O 1
ATOM 1118 N N . VAL A 1 141 ? 13.761 5.930 -5.464 1.00 83.94 141 VAL A N 1
ATOM 1119 C CA . VAL A 1 141 ? 14.924 5.061 -5.264 1.00 83.94 141 VAL A CA 1
ATOM 1120 C C . VAL A 1 141 ? 14.775 3.789 -6.087 1.00 83.94 141 VAL A C 1
ATOM 1122 O O . VAL A 1 141 ? 13.676 3.462 -6.534 1.00 83.94 141 VAL A O 1
ATOM 1125 N N . ASP A 1 142 ? 15.877 3.073 -6.270 1.00 83.31 142 ASP A N 1
ATOM 1126 C CA . ASP A 1 142 ? 15.838 1.753 -6.888 1.00 83.31 142 ASP A CA 1
ATOM 1127 C C . ASP A 1 142 ? 15.185 0.780 -5.901 1.00 83.31 142 ASP A C 1
ATOM 1129 O O . ASP A 1 142 ? 15.630 0.658 -4.759 1.00 83.31 142 ASP A O 1
ATOM 1133 N N . LEU A 1 143 ? 14.108 0.122 -6.329 1.00 87.69 143 LEU A N 1
ATOM 1134 C CA . LEU A 1 143 ? 13.366 -0.832 -5.509 1.00 87.69 143 LEU A CA 1
ATOM 1135 C C . LEU A 1 143 ? 13.609 -2.262 -5.981 1.00 87.69 143 LEU A C 1
ATOM 1137 O O . LEU A 1 143 ? 13.536 -2.566 -7.174 1.00 87.69 143 LEU A O 1
ATOM 1141 N N . ASP A 1 144 ? 13.841 -3.149 -5.018 1.00 90.81 144 ASP A N 1
ATOM 1142 C CA . ASP A 1 144 ? 13.776 -4.587 -5.237 1.00 90.81 144 ASP A CA 1
ATOM 1143 C C . ASP A 1 144 ? 12.325 -5.070 -5.099 1.00 90.81 144 ASP A C 1
ATOM 1145 O O . ASP A 1 144 ? 11.720 -4.985 -4.028 1.00 90.81 144 ASP A O 1
ATOM 1149 N N . PHE A 1 145 ? 11.763 -5.585 -6.194 1.00 92.62 145 PHE A N 1
ATOM 1150 C CA . PHE A 1 145 ? 10.410 -6.141 -6.235 1.00 92.62 145 PHE A CA 1
ATOM 1151 C C . PHE A 1 145 ? 10.362 -7.638 -5.895 1.00 92.62 145 PHE A C 1
ATOM 1153 O O . PHE A 1 145 ? 9.270 -8.197 -5.759 1.00 92.62 145 PHE A O 1
ATOM 1160 N N . SER A 1 146 ? 11.513 -8.289 -5.692 1.00 92.81 146 SER A N 1
ATOM 1161 C CA . SER A 1 146 ? 11.595 -9.710 -5.344 1.00 92.81 146 SER A CA 1
ATOM 1162 C C . SER A 1 146 ? 10.761 -10.118 -4.116 1.00 92.81 146 SER A C 1
ATOM 1164 O O . SER A 1 146 ? 10.180 -11.213 -4.152 1.00 92.81 146 SER A O 1
ATOM 1166 N N . PRO A 1 147 ? 10.569 -9.277 -3.070 1.00 96.44 147 PRO A N 1
ATOM 1167 C CA . PRO A 1 147 ? 9.727 -9.652 -1.937 1.00 96.44 147 PRO A CA 1
ATOM 1168 C C . PRO A 1 147 ? 8.256 -9.879 -2.303 1.00 96.44 147 PRO A C 1
ATOM 1170 O O . PRO A 1 147 ? 7.562 -10.627 -1.613 1.00 96.44 147 PRO A O 1
ATOM 1173 N N . LEU A 1 148 ? 7.779 -9.287 -3.403 1.00 95.81 148 LEU A N 1
ATOM 1174 C CA . LEU A 1 148 ? 6.390 -9.411 -3.840 1.00 95.81 148 LEU A CA 1
ATOM 1175 C C . LEU A 1 148 ? 6.123 -10.716 -4.609 1.00 95.81 148 LEU A C 1
ATOM 1177 O O . LEU A 1 148 ? 4.972 -11.118 -4.757 1.00 95.81 148 LEU A O 1
ATOM 1181 N N . ALA A 1 149 ? 7.160 -11.424 -5.073 1.00 91.19 149 ALA A N 1
ATOM 1182 C CA . ALA A 1 149 ? 7.033 -12.587 -5.963 1.00 91.19 149 ALA A CA 1
ATOM 1183 C C . ALA A 1 149 ? 6.253 -13.773 -5.365 1.00 91.19 149 ALA A C 1
ATOM 1185 O O . ALA A 1 149 ? 5.721 -14.608 -6.094 1.00 91.19 149 ALA A O 1
ATOM 1186 N N . LYS A 1 150 ? 6.177 -13.874 -4.032 1.00 91.06 150 LYS A N 1
ATOM 1187 C CA . LYS A 1 150 ? 5.446 -14.950 -3.337 1.00 91.06 150 LYS A CA 1
ATOM 1188 C C . LYS A 1 150 ? 4.040 -14.543 -2.883 1.00 91.06 150 LYS A C 1
ATOM 1190 O O . LYS A 1 150 ? 3.323 -15.379 -2.330 1.00 91.06 150 LYS A O 1
ATOM 1195 N N . MET A 1 151 ? 3.629 -13.296 -3.119 1.00 95.44 151 MET A N 1
ATOM 1196 C CA . MET A 1 151 ? 2.331 -12.769 -2.693 1.00 95.44 151 MET A CA 1
ATOM 1197 C C . MET A 1 151 ? 1.214 -13.288 -3.600 1.00 95.44 151 MET A C 1
ATOM 1199 O O . MET A 1 151 ? 0.816 -12.622 -4.547 1.00 95.44 151 MET A O 1
ATOM 1203 N N . LYS A 1 152 ? 0.698 -14.488 -3.307 1.00 90.31 152 LYS A N 1
ATOM 1204 C CA . LYS A 1 152 ? -0.266 -15.217 -4.159 1.00 90.31 152 LYS A CA 1
ATOM 1205 C C . LYS A 1 152 ? -1.527 -14.425 -4.526 1.00 90.31 152 LYS A C 1
ATOM 1207 O O . LYS A 1 152 ? -2.107 -14.678 -5.580 1.00 90.31 152 LYS A O 1
ATOM 1212 N N . ASN A 1 153 ? -1.940 -13.506 -3.655 1.00 94.69 153 ASN A N 1
ATOM 1213 C CA . ASN A 1 153 ? -3.141 -12.702 -3.843 1.00 94.69 153 ASN A CA 1
ATOM 1214 C C . ASN A 1 153 ? -2.874 -11.360 -4.526 1.00 94.69 153 ASN A C 1
ATOM 1216 O O . ASN A 1 153 ? -3.829 -10.781 -5.026 1.00 94.69 153 ASN A O 1
ATOM 1220 N N . LEU A 1 154 ? -1.617 -10.908 -4.630 1.00 95.12 154 LEU A N 1
ATOM 1221 C CA . LEU A 1 154 ? -1.276 -9.678 -5.342 1.00 95.12 154 LEU A CA 1
ATOM 1222 C C . LEU A 1 154 ? -1.488 -9.896 -6.840 1.00 95.12 154 LEU A C 1
ATOM 1224 O O . LEU A 1 154 ? -0.747 -10.654 -7.459 1.00 95.12 154 LEU A O 1
ATOM 1228 N N . LYS A 1 155 ? -2.505 -9.249 -7.412 1.00 86.94 155 LYS A N 1
ATOM 1229 C CA . LYS A 1 155 ? -2.885 -9.387 -8.826 1.00 86.94 155 LYS A CA 1
ATOM 1230 C C . LYS A 1 155 ? -2.531 -8.176 -9.657 1.00 86.94 155 LYS A C 1
ATOM 1232 O O . LYS A 1 155 ? -2.258 -8.317 -10.844 1.00 86.94 155 LYS A O 1
ATOM 1237 N N . VAL A 1 156 ? -2.516 -7.004 -9.040 1.00 83.88 156 VAL A N 1
ATOM 1238 C CA . VAL A 1 156 ? -2.274 -5.747 -9.732 1.00 83.88 156 VAL A CA 1
ATOM 1239 C C . VAL A 1 156 ? -1.133 -5.002 -9.060 1.00 83.88 156 VAL A C 1
ATOM 1241 O O . VAL A 1 156 ? -1.189 -4.731 -7.859 1.00 83.88 156 VAL A O 1
ATOM 1244 N N . LEU A 1 157 ? -0.116 -4.663 -9.854 1.00 88.81 157 LEU A N 1
ATOM 1245 C CA . LEU A 1 157 ? 0.988 -3.800 -9.450 1.00 88.81 157 LEU A CA 1
ATOM 1246 C C . LEU A 1 157 ? 1.063 -2.582 -10.373 1.00 88.81 157 LEU A C 1
ATOM 1248 O O . LEU A 1 157 ? 1.256 -2.714 -11.581 1.00 88.81 157 LEU A O 1
ATOM 1252 N N . HIS A 1 158 ? 0.926 -1.396 -9.794 1.00 88.12 158 HIS A N 1
ATOM 1253 C CA . HIS A 1 158 ? 1.150 -0.120 -10.463 1.00 88.12 158 HIS A CA 1
ATOM 1254 C C . HIS A 1 158 ? 2.395 0.530 -9.867 1.00 88.12 158 HIS A C 1
ATOM 1256 O O . HIS A 1 158 ? 2.511 0.650 -8.647 1.00 88.12 158 HIS A O 1
ATOM 1262 N N . VAL A 1 159 ? 3.321 0.963 -10.715 1.00 87.44 159 VAL A N 1
ATOM 1263 C CA . VAL A 1 159 ? 4.530 1.665 -10.285 1.00 87.44 159 VAL A CA 1
ATOM 1264 C C . VAL A 1 159 ? 4.713 2.917 -11.126 1.00 87.44 159 VAL A C 1
ATOM 1266 O O . VAL A 1 159 ? 4.971 2.840 -12.325 1.00 87.44 159 VAL A O 1
ATOM 1269 N N . HIS A 1 160 ? 4.638 4.075 -10.485 1.00 86.12 160 HIS A N 1
ATOM 1270 C CA . HIS A 1 160 ? 5.076 5.336 -11.054 1.00 86.12 160 HIS A CA 1
ATOM 1271 C C . HIS A 1 160 ? 6.405 5.732 -10.413 1.00 86.12 160 HIS A C 1
ATOM 1273 O O . HIS A 1 160 ? 6.491 5.991 -9.210 1.00 86.12 160 HIS A O 1
ATOM 1279 N N . SER A 1 161 ? 7.469 5.755 -11.210 1.00 82.94 161 SER A N 1
ATOM 1280 C CA . SER A 1 161 ? 8.809 6.071 -10.732 1.00 82.94 161 SER A CA 1
ATOM 1281 C C . SER A 1 161 ? 9.269 7.434 -11.209 1.00 82.94 161 SER A C 1
ATOM 1283 O O . SER A 1 161 ? 9.084 7.811 -12.360 1.00 82.94 161 SER A O 1
ATOM 1285 N N . ARG A 1 162 ? 9.965 8.160 -10.339 1.00 82.44 162 ARG A N 1
ATOM 1286 C CA . ARG A 1 162 ? 10.745 9.335 -10.737 1.00 82.44 162 ARG A CA 1
ATOM 1287 C C . ARG A 1 162 ? 12.122 8.975 -11.277 1.00 82.44 162 ARG A C 1
ATOM 1289 O O . ARG A 1 162 ? 12.925 9.869 -11.494 1.00 82.44 162 ARG A O 1
ATOM 1296 N N . LYS A 1 163 ? 12.448 7.697 -11.426 1.00 74.81 163 LYS A N 1
ATOM 1297 C CA . LYS A 1 163 ? 13.719 7.227 -11.976 1.00 74.81 163 LYS A CA 1
ATOM 1298 C C . LYS A 1 163 ? 13.471 6.132 -13.006 1.00 74.81 163 LYS A C 1
ATOM 1300 O O . LYS A 1 163 ? 12.350 5.651 -13.179 1.00 74.81 163 LYS A O 1
ATOM 1305 N N . THR A 1 164 ? 14.529 5.746 -13.705 1.00 72.88 164 THR A N 1
ATOM 1306 C CA . THR A 1 164 ? 14.527 4.525 -14.510 1.00 72.88 164 THR A CA 1
ATOM 1307 C C . THR A 1 164 ? 14.383 3.325 -13.579 1.00 72.88 164 THR A C 1
ATOM 1309 O O . THR A 1 164 ? 15.184 3.163 -12.663 1.00 72.88 164 THR A O 1
ATOM 1312 N N . LEU A 1 165 ? 13.373 2.484 -13.802 1.00 71.12 165 LEU A N 1
ATOM 1313 C CA . LEU A 1 165 ? 13.212 1.249 -13.037 1.00 71.12 165 LEU A CA 1
ATOM 1314 C C . LEU A 1 165 ? 14.095 0.133 -13.592 1.00 71.12 165 LEU A C 1
ATOM 1316 O O . LEU A 1 165 ? 14.267 -0.015 -14.801 1.00 71.12 165 LEU A O 1
ATOM 1320 N N . ARG A 1 166 ? 14.608 -0.680 -12.671 1.00 70.31 166 ARG A N 1
ATOM 1321 C CA . ARG A 1 166 ? 15.359 -1.902 -12.949 1.00 70.31 166 ARG A CA 1
ATOM 1322 C C . ARG A 1 166 ? 14.415 -3.099 -12.893 1.00 70.31 166 ARG A C 1
ATOM 1324 O O . ARG A 1 166 ? 13.926 -3.463 -11.825 1.00 70.31 166 ARG A O 1
ATOM 1331 N N . PHE A 1 167 ? 14.102 -3.670 -14.052 1.00 71.88 167 PHE A N 1
ATOM 1332 C CA . PHE A 1 167 ? 13.087 -4.720 -14.194 1.00 71.88 167 PHE A CA 1
ATOM 1333 C C . PHE A 1 167 ? 13.569 -6.113 -13.766 1.00 71.88 167 PHE A C 1
ATOM 1335 O O . PHE A 1 167 ? 12.766 -7.039 -13.669 1.00 71.88 167 PHE A O 1
ATOM 1342 N N . GLU A 1 168 ? 14.862 -6.291 -13.497 1.00 76.00 168 GLU A N 1
ATOM 1343 C CA . GLU A 1 168 ? 15.470 -7.587 -13.184 1.00 76.00 168 GLU A CA 1
ATOM 1344 C C . GLU A 1 168 ? 14.784 -8.263 -11.982 1.00 76.00 168 GLU A C 1
ATOM 1346 O O . GLU A 1 168 ? 14.530 -9.472 -11.990 1.00 76.00 168 GLU A O 1
ATOM 1351 N N . THR A 1 169 ? 14.390 -7.464 -10.988 1.00 81.25 169 THR A N 1
ATOM 1352 C CA . THR A 1 169 ? 13.725 -7.918 -9.759 1.00 81.25 169 THR A CA 1
ATOM 1353 C C . THR A 1 169 ? 12.233 -8.221 -9.937 1.00 81.25 169 THR A C 1
ATOM 1355 O O . THR A 1 169 ? 11.626 -8.868 -9.084 1.00 81.25 169 THR A O 1
ATOM 1358 N N . MET A 1 170 ? 11.634 -7.823 -11.066 1.00 83.94 170 MET A N 1
ATOM 1359 C CA . MET A 1 170 ? 10.219 -8.055 -11.384 1.00 83.94 170 MET A CA 1
ATOM 1360 C C . MET A 1 170 ? 9.968 -9.393 -12.094 1.00 83.94 170 MET A C 1
ATOM 1362 O O . MET A 1 170 ? 8.830 -9.847 -12.183 1.00 83.94 170 MET A O 1
ATOM 1366 N N . SER A 1 171 ? 11.019 -10.071 -12.564 1.00 80.00 171 SER A N 1
ATOM 1367 C CA . SER A 1 171 ? 10.925 -11.355 -13.285 1.00 80.00 171 SER A CA 1
ATOM 1368 C C . SER A 1 171 ? 10.248 -12.482 -12.484 1.00 80.00 171 SER A C 1
ATOM 1370 O O . SER A 1 171 ? 9.722 -13.443 -13.053 1.00 80.00 171 SER A O 1
ATOM 1372 N N . GLY A 1 172 ? 10.240 -12.369 -11.152 1.00 83.88 172 GLY A N 1
ATOM 1373 C CA . GLY A 1 172 ? 9.578 -13.303 -10.244 1.00 83.88 172 GLY A CA 1
ATOM 1374 C C . GLY A 1 172 ? 8.070 -13.090 -10.080 1.00 83.88 172 GLY A C 1
ATOM 1375 O O . GLY A 1 172 ? 7.416 -13.969 -9.522 1.00 83.88 172 GLY A O 1
ATOM 1376 N N . LEU A 1 173 ? 7.507 -11.974 -10.561 1.00 86.50 173 LEU A N 1
ATOM 1377 C CA . LEU A 1 173 ? 6.115 -11.555 -10.324 1.00 86.50 173 LEU A CA 1
ATOM 1378 C C . LEU A 1 173 ? 5.097 -12.287 -11.222 1.00 86.50 173 LEU A C 1
ATOM 1380 O O . LEU A 1 173 ? 4.229 -11.685 -11.850 1.00 86.50 173 LEU A O 1
ATOM 1384 N N . LYS A 1 174 ? 5.206 -13.615 -11.292 1.00 83.75 174 LYS A N 1
ATOM 1385 C CA . LYS A 1 174 ? 4.429 -14.491 -12.190 1.00 83.75 174 LYS A CA 1
ATOM 1386 C C . LYS A 1 174 ? 2.947 -14.606 -11.824 1.00 83.75 174 LYS A C 1
ATOM 1388 O O . LYS A 1 174 ? 2.185 -15.246 -12.539 1.00 83.75 174 LYS A O 1
ATOM 1393 N N . GLN A 1 175 ? 2.563 -14.077 -10.670 1.00 86.38 175 GLN A N 1
ATOM 1394 C CA . GLN A 1 175 ? 1.213 -14.158 -10.131 1.00 86.38 175 GLN A CA 1
ATOM 1395 C C . GLN A 1 175 ? 0.330 -12.955 -10.486 1.00 86.38 175 GLN A C 1
ATOM 1397 O O . GLN A 1 175 ? -0.870 -13.012 -10.199 1.00 86.38 175 GLN A O 1
ATOM 1402 N N . LEU A 1 176 ? 0.924 -11.890 -11.041 1.00 81.12 176 LEU A N 1
ATOM 1403 C CA . LEU A 1 176 ? 0.221 -10.672 -11.433 1.00 81.12 176 LEU A CA 1
ATOM 1404 C C . LEU A 1 176 ? -0.658 -10.927 -12.659 1.00 81.12 176 LEU A C 1
ATOM 1406 O O . LEU A 1 176 ? -0.212 -11.514 -13.640 1.00 81.12 176 LEU A O 1
ATOM 1410 N N . ASP A 1 177 ? -1.883 -10.422 -12.610 1.00 80.25 177 ASP A N 1
ATOM 1411 C CA . ASP A 1 177 ? -2.787 -10.347 -13.757 1.00 80.25 177 ASP A CA 1
ATOM 1412 C C . ASP A 1 177 ? -2.616 -9.009 -14.502 1.00 80.25 177 ASP A C 1
ATOM 1414 O O . ASP A 1 177 ? -2.940 -8.911 -15.682 1.00 80.25 177 ASP A O 1
ATOM 1418 N N . GLY A 1 178 ? -2.065 -7.981 -13.839 1.00 74.44 178 GLY A N 1
ATOM 1419 C CA . GLY A 1 178 ? -1.761 -6.698 -14.464 1.00 74.44 178 GLY A CA 1
ATOM 1420 C C . GLY A 1 178 ? -0.557 -5.978 -13.851 1.00 74.44 178 GLY A C 1
ATOM 1421 O O . GLY A 1 178 ? -0.373 -5.946 -12.630 1.00 74.44 178 GLY A O 1
ATOM 1422 N N . LEU A 1 179 ? 0.258 -5.386 -14.727 1.00 79.62 179 LEU A N 1
ATOM 1423 C CA . LEU A 1 179 ? 1.454 -4.618 -14.393 1.00 79.62 179 LEU A CA 1
ATOM 1424 C C . LEU A 1 179 ? 1.454 -3.304 -15.181 1.00 79.62 179 LEU A C 1
ATOM 1426 O O . LEU A 1 179 ? 1.482 -3.317 -16.411 1.00 79.62 179 LEU A O 1
ATOM 1430 N N . TRP A 1 180 ? 1.467 -2.179 -14.470 1.00 75.81 180 TRP A N 1
ATOM 1431 C CA . TRP A 1 180 ? 1.530 -0.840 -15.054 1.00 75.81 180 TRP A CA 1
ATOM 1432 C C . TRP A 1 180 ? 2.764 -0.117 -14.548 1.00 75.81 180 TRP A C 1
ATOM 1434 O O . TRP A 1 180 ? 3.000 -0.052 -13.342 1.00 75.81 180 TRP A O 1
ATOM 1444 N N . ILE A 1 181 ? 3.553 0.429 -15.472 1.00 76.06 181 ILE A N 1
ATOM 1445 C CA . ILE A 1 181 ? 4.810 1.097 -15.150 1.00 76.06 181 ILE A CA 1
ATOM 1446 C C . ILE A 1 181 ? 4.880 2.433 -15.884 1.00 76.06 181 ILE A C 1
ATOM 1448 O O . ILE A 1 181 ? 4.768 2.476 -17.106 1.00 76.06 181 ILE A O 1
ATOM 1452 N N . GLY A 1 182 ? 5.081 3.515 -15.133 1.00 71.44 182 GLY A N 1
ATOM 1453 C CA . GLY A 1 182 ? 5.308 4.863 -15.654 1.00 71.44 182 GLY A CA 1
ATOM 1454 C C . GLY A 1 182 ? 6.594 5.475 -15.098 1.00 71.44 182 GLY A C 1
ATO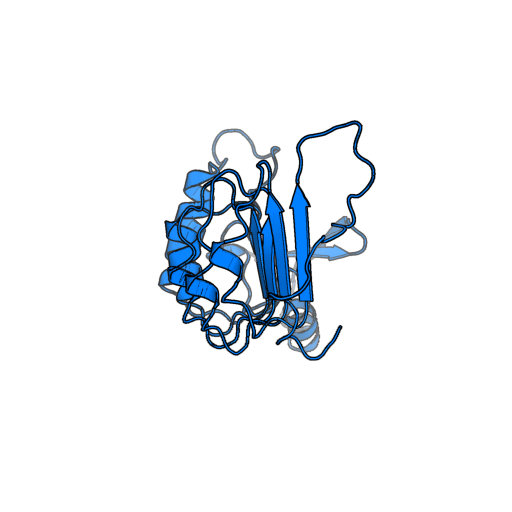M 1455 O O . GLY A 1 182 ? 6.982 5.179 -13.968 1.00 71.44 182 GLY A O 1
ATOM 1456 N N . SER A 1 183 ? 7.249 6.337 -15.881 1.00 65.19 183 SER A N 1
ATOM 1457 C CA . SER A 1 183 ? 8.411 7.124 -15.447 1.00 65.19 183 SER A CA 1
ATOM 1458 C C . SER A 1 183 ? 8.137 8.623 -15.604 1.00 65.19 183 SER A C 1
ATOM 1460 O O . SER A 1 183 ? 7.576 9.041 -16.613 1.00 65.19 183 SER A O 1
ATOM 1462 N N . GLY A 1 184 ? 8.496 9.416 -14.593 1.00 53.59 184 GLY A N 1
ATOM 1463 C CA . GLY A 1 184 ? 8.146 10.833 -14.449 1.00 53.59 184 GLY A CA 1
ATOM 1464 C C . GLY A 1 184 ? 9.217 11.846 -14.872 1.00 53.59 184 GLY A C 1
ATOM 1465 O O . GLY A 1 184 ? 9.144 12.989 -14.431 1.00 53.59 184 GLY A O 1
ATOM 1466 N N . ILE A 1 185 ? 10.217 11.476 -15.682 1.00 49.41 185 ILE A N 1
ATOM 1467 C CA . ILE A 1 185 ? 11.212 12.439 -16.191 1.00 49.41 185 ILE A CA 1
ATOM 1468 C C . ILE A 1 185 ? 11.229 12.457 -17.725 1.00 49.41 185 ILE A C 1
ATOM 1470 O O . ILE A 1 185 ? 12.146 11.911 -18.320 1.00 49.41 185 ILE A O 1
ATOM 1474 N N . ASP A 1 186 ? 10.237 13.098 -18.350 1.00 41.84 186 ASP A N 1
ATOM 1475 C CA . ASP A 1 186 ? 10.443 13.929 -19.552 1.00 41.84 186 ASP A CA 1
ATOM 1476 C C . ASP A 1 186 ? 9.166 14.768 -19.842 1.00 41.84 186 ASP A C 1
ATOM 1478 O O . ASP A 1 186 ? 8.118 14.201 -20.164 1.00 41.84 186 ASP A O 1
ATOM 1482 N N . PRO A 1 187 ? 9.203 16.113 -19.731 1.00 38.56 187 PRO A N 1
ATOM 1483 C CA . PRO A 1 187 ? 8.076 16.990 -20.070 1.00 38.56 187 PRO A CA 1
ATOM 1484 C C . PRO A 1 187 ? 7.730 17.043 -21.576 1.00 38.56 187 PRO A C 1
ATOM 1486 O O . PRO A 1 187 ? 6.751 17.691 -21.941 1.00 38.56 187 PRO A O 1
ATOM 1489 N N . GLY A 1 188 ? 8.487 16.365 -22.447 1.00 41.31 188 GLY A N 1
ATOM 1490 C CA . GLY A 1 188 ? 8.163 16.117 -23.857 1.00 41.31 188 GLY A CA 1
ATOM 1491 C C . GLY A 1 188 ? 7.650 14.701 -24.169 1.00 41.31 188 GLY A C 1
ATOM 1492 O O . GLY A 1 188 ? 7.378 14.405 -25.333 1.00 41.31 188 GLY A O 1
ATOM 1493 N N . PHE A 1 189 ? 7.502 13.812 -23.179 1.00 42.81 189 PHE A N 1
ATOM 1494 C CA . PHE A 1 189 ? 7.126 12.413 -23.423 1.00 42.81 189 PHE A CA 1
ATOM 1495 C C . PHE A 1 189 ? 5.623 12.163 -23.287 1.00 42.81 189 PHE A C 1
ATOM 1497 O O . PHE A 1 189 ? 5.068 12.020 -22.197 1.00 42.81 189 PHE A O 1
ATOM 1504 N N . VAL A 1 190 ? 4.965 12.007 -24.433 1.00 38.72 190 VAL A N 1
ATOM 1505 C CA . VAL A 1 190 ? 3.622 11.432 -24.539 1.00 38.72 190 VAL A CA 1
ATOM 1506 C C . VAL A 1 190 ? 3.757 9.911 -24.436 1.00 38.72 190 VAL A C 1
ATOM 1508 O O . VAL A 1 190 ? 4.384 9.297 -25.292 1.00 38.72 190 VAL A O 1
ATOM 1511 N N . GLY A 1 191 ? 3.203 9.325 -23.370 1.00 40.69 191 GLY A N 1
ATOM 1512 C CA . GLY A 1 191 ? 2.917 7.895 -23.194 1.00 40.69 191 GLY A CA 1
ATOM 1513 C C . GLY A 1 191 ? 3.871 6.899 -23.865 1.00 40.69 191 GLY A C 1
ATOM 1514 O O . GLY A 1 191 ? 3.696 6.540 -25.027 1.00 40.69 191 GLY A O 1
ATOM 1515 N N . HIS A 1 192 ? 4.804 6.326 -23.109 1.00 46.31 192 HIS A N 1
ATOM 1516 C CA . HIS A 1 192 ? 5.446 5.096 -23.557 1.00 46.31 192 HIS A CA 1
ATOM 1517 C C . HIS A 1 192 ? 4.622 3.874 -23.171 1.00 46.31 192 HIS A C 1
ATOM 1519 O O . HIS A 1 192 ? 4.603 3.425 -22.030 1.00 46.31 192 HIS A O 1
ATOM 1525 N N . THR A 1 193 ? 3.978 3.316 -24.195 1.00 38.47 193 THR A N 1
ATOM 1526 C CA . THR A 1 193 ? 3.820 1.869 -24.331 1.00 38.47 193 THR A CA 1
ATOM 1527 C C . THR A 1 193 ? 5.224 1.277 -24.452 1.00 38.47 193 THR A C 1
ATOM 1529 O O . THR A 1 193 ? 5.961 1.635 -25.371 1.00 38.47 193 THR A O 1
ATOM 1532 N N . ILE A 1 194 ? 5.622 0.394 -23.535 1.00 41.50 194 ILE A N 1
ATOM 1533 C CA . ILE A 1 194 ? 6.886 -0.335 -23.677 1.00 41.50 194 ILE A CA 1
ATOM 1534 C C . ILE A 1 194 ? 6.713 -1.332 -24.830 1.00 41.50 194 ILE A C 1
ATOM 1536 O O . ILE A 1 194 ? 5.994 -2.322 -24.702 1.00 41.50 194 ILE A O 1
ATOM 1540 N N . LYS A 1 195 ? 7.379 -1.080 -25.963 1.00 40.53 195 LYS A N 1
ATOM 1541 C CA . LYS A 1 195 ? 7.601 -2.094 -26.998 1.00 40.53 195 LYS A CA 1
ATOM 1542 C C . LYS A 1 195 ? 8.757 -2.975 -26.534 1.00 40.53 195 LYS A C 1
ATOM 1544 O O . LYS A 1 195 ? 9.904 -2.543 -26.504 1.00 40.53 195 LYS A O 1
ATOM 1549 N N . VAL A 1 196 ? 8.430 -4.193 -26.127 1.00 42.62 196 VAL A N 1
ATOM 1550 C CA . VAL A 1 196 ? 9.394 -5.174 -25.622 1.00 42.62 196 VAL A CA 1
ATOM 1551 C C . VAL A 1 196 ? 9.977 -5.947 -26.809 1.00 42.62 196 VAL A C 1
ATOM 1553 O O . VAL A 1 196 ? 9.220 -6.523 -27.587 1.00 42.62 196 VAL A O 1
ATOM 1556 N N . GLU A 1 197 ? 11.304 -5.977 -26.964 1.00 40.34 197 GLU A N 1
ATOM 1557 C CA . GLU A 1 197 ? 11.973 -6.759 -28.027 1.00 40.34 197 GLU A CA 1
ATOM 1558 C C . GLU A 1 197 ? 11.899 -8.275 -27.771 1.00 40.34 197 GLU A C 1
ATOM 1560 O O . GLU A 1 197 ? 12.038 -9.077 -28.694 1.00 40.34 197 GLU A O 1
ATOM 1565 N N . ASN A 1 198 ? 11.633 -8.675 -26.520 1.00 40.50 198 ASN A N 1
ATOM 1566 C CA . ASN A 1 198 ? 11.398 -10.060 -26.134 1.00 40.50 198 ASN A CA 1
ATOM 1567 C C . ASN A 1 198 ? 10.494 -10.153 -24.881 1.00 40.50 198 ASN A C 1
ATOM 1569 O O . ASN A 1 198 ? 10.847 -9.675 -23.804 1.00 40.50 198 ASN A O 1
ATOM 1573 N N . LEU A 1 199 ? 9.330 -10.795 -25.034 1.00 54.25 199 LEU A N 1
ATOM 1574 C CA . LEU A 1 199 ? 8.270 -10.956 -24.025 1.00 54.25 199 LEU A CA 1
ATOM 1575 C C . LEU A 1 199 ? 8.439 -12.225 -23.159 1.00 54.25 199 LEU A C 1
ATOM 1577 O O . LEU A 1 199 ? 7.499 -12.642 -22.487 1.00 54.25 199 LEU A O 1
ATOM 1581 N N . ASN A 1 200 ? 9.607 -12.877 -23.149 1.00 52.81 200 ASN A N 1
ATOM 1582 C CA . ASN A 1 200 ? 9.758 -14.202 -22.531 1.00 52.81 200 ASN A CA 1
ATOM 1583 C C . ASN A 1 200 ? 9.491 -14.243 -21.016 1.00 52.81 200 ASN A C 1
ATOM 1585 O O . ASN A 1 200 ? 9.086 -15.281 -20.494 1.00 52.81 200 ASN A O 1
ATOM 1589 N N . PHE A 1 201 ? 9.662 -13.127 -20.302 1.00 56.66 201 PHE A N 1
ATOM 1590 C CA . PHE A 1 201 ? 9.294 -13.038 -18.883 1.00 56.66 201 PHE A CA 1
ATOM 1591 C C . PHE A 1 201 ? 7.774 -12.916 -18.656 1.00 56.66 201 PHE A C 1
ATOM 1593 O O . PHE A 1 201 ? 7.308 -13.180 -17.550 1.00 56.66 201 PHE A O 1
ATOM 1600 N N . LEU A 1 202 ? 7.010 -12.566 -19.699 1.00 53.66 202 LEU A N 1
ATOM 1601 C CA . LEU A 1 202 ? 5.545 -12.500 -19.710 1.00 53.66 202 LEU A CA 1
ATOM 1602 C C . LEU A 1 202 ? 4.898 -13.817 -20.168 1.00 53.66 202 LEU A C 1
ATOM 1604 O O . LEU A 1 202 ? 3.728 -14.030 -19.884 1.00 53.66 202 LEU A O 1
ATOM 1608 N N . LEU A 1 203 ? 5.644 -14.732 -20.806 1.00 50.25 203 LEU A N 1
ATOM 1609 C CA . LEU A 1 203 ? 5.148 -16.053 -21.243 1.00 50.25 203 LEU A CA 1
ATOM 1610 C C . LEU A 1 203 ? 4.424 -16.890 -20.163 1.00 50.25 203 LEU A C 1
ATOM 1612 O O . LEU A 1 203 ? 3.553 -17.680 -20.525 1.00 50.25 203 LEU A O 1
ATOM 1616 N N . PRO A 1 204 ? 4.736 -16.781 -18.854 1.00 46.62 204 PRO A N 1
ATOM 1617 C CA . PRO A 1 204 ? 3.976 -17.478 -17.816 1.00 46.62 204 PRO A CA 1
ATOM 1618 C C . PRO A 1 204 ? 2.630 -16.819 -17.457 1.00 46.62 204 PRO A C 1
ATOM 1620 O O . PRO A 1 204 ? 1.836 -17.443 -16.749 1.00 46.62 204 PRO A O 1
ATOM 1623 N N . LEU A 1 205 ? 2.378 -15.576 -17.884 1.00 42.69 205 LEU A N 1
ATOM 1624 C CA . LEU A 1 205 ? 1.185 -14.800 -17.538 1.00 42.69 205 LEU A CA 1
ATOM 1625 C C . LEU A 1 205 ? 0.059 -15.140 -18.522 1.00 42.69 205 LEU A C 1
ATOM 1627 O O . LEU A 1 205 ? 0.038 -14.678 -19.656 1.00 42.69 205 LEU A O 1
ATOM 1631 N N . LYS A 1 206 ? -0.886 -15.983 -18.093 1.00 37.75 206 LYS A N 1
ATOM 1632 C CA . LYS A 1 206 ? -1.940 -16.577 -18.945 1.00 37.75 206 LYS A CA 1
ATOM 1633 C C . LYS A 1 206 ? -3.037 -15.606 -19.432 1.00 37.75 206 LYS A C 1
ATOM 1635 O O . LYS A 1 206 ? -4.111 -16.073 -19.801 1.00 37.75 206 LYS A O 1
ATOM 1640 N N . GLN A 1 207 ? -2.825 -14.292 -19.385 1.00 37.94 207 GLN A N 1
ATOM 1641 C CA . GLN A 1 207 ? -3.859 -13.289 -19.694 1.00 37.94 207 GLN A CA 1
ATOM 1642 C C . GLN A 1 207 ? -3.424 -12.238 -20.733 1.00 37.94 207 GLN A C 1
ATOM 1644 O O . GLN A 1 207 ? -4.082 -11.208 -20.859 1.00 37.94 207 GLN A O 1
ATOM 1649 N N . LEU A 1 208 ? -2.345 -12.500 -21.479 1.00 38.53 208 LEU A N 1
ATOM 1650 C CA . LEU A 1 208 ? -1.897 -11.694 -22.621 1.00 38.53 208 LEU A CA 1
ATOM 1651 C C . LEU A 1 208 ? -2.060 -12.464 -23.933 1.00 38.53 208 LEU A C 1
ATOM 1653 O O . LEU A 1 208 ? -1.703 -13.665 -23.947 1.00 38.53 208 LEU A O 1
#

Radius of gyration: 19.81 Å; chains: 1; bounding box: 48×47×55 Å

pLDDT: mean 74.36, std 22.33, range [29.81, 98.56]